Protein AF-A0A4R0R1B9-F1 (afdb_monomer_lite)

pLDDT: mean 73.8, std 21.77, range [34.59, 98.75]

Structure (mmCIF, N/CA/C/O backbone):
data_AF-A0A4R0R1B9-F1
#
_entry.id   AF-A0A4R0R1B9-F1
#
loop_
_atom_site.group_PDB
_atom_site.id
_atom_site.type_symbol
_atom_site.label_atom_id
_atom_site.label_alt_id
_atom_site.label_comp_id
_atom_site.label_asym_id
_atom_site.label_entity_id
_atom_site.label_seq_id
_atom_site.pdbx_PDB_ins_code
_atom_site.Cartn_x
_atom_site.Cartn_y
_atom_site.Cartn_z
_atom_site.occupancy
_atom_site.B_iso_or_equiv
_atom_site.auth_seq_id
_atom_site.auth_comp_id
_atom_site.auth_asym_id
_atom_site.auth_atom_id
_atom_site.pdbx_PDB_model_num
ATOM 1 N N . MET A 1 1 ? -3.765 -16.979 -8.335 1.00 53.91 1 MET A N 1
ATOM 2 C CA . MET A 1 1 ? -4.468 -16.367 -9.486 1.00 53.91 1 MET A CA 1
ATOM 3 C C . MET A 1 1 ? -3.448 -15.608 -10.324 1.00 53.91 1 MET A C 1
ATOM 5 O O . MET A 1 1 ? -2.539 -15.047 -9.719 1.00 53.91 1 MET A O 1
ATOM 9 N N . PRO A 1 2 ? -3.523 -15.618 -11.665 1.00 69.12 2 PRO A N 1
ATOM 10 C CA . PRO A 1 2 ? -2.710 -14.714 -12.477 1.00 69.12 2 PRO A CA 1
ATOM 11 C C . PRO A 1 2 ? -3.091 -13.261 -12.150 1.00 69.12 2 PRO A C 1
ATOM 13 O O . PRO A 1 2 ? -4.271 -12.969 -11.982 1.00 69.12 2 PRO A O 1
ATOM 16 N N . GLY A 1 3 ? -2.094 -12.390 -11.986 1.00 74.12 3 GLY A N 1
ATOM 17 C CA . GLY A 1 3 ? -2.315 -10.965 -11.726 1.00 74.12 3 GLY A CA 1
ATOM 18 C C . GLY A 1 3 ? -2.808 -10.214 -12.969 1.00 74.12 3 GLY A C 1
ATOM 19 O O . GLY A 1 3 ? -2.896 -10.811 -14.051 1.00 74.12 3 GLY A O 1
ATOM 20 N N . PRO A 1 4 ? -3.120 -8.914 -12.837 1.00 80.00 4 PRO A N 1
ATOM 21 C CA . PRO A 1 4 ? -3.409 -8.081 -13.996 1.00 80.00 4 PRO A CA 1
ATOM 22 C C . PRO A 1 4 ? -2.188 -8.065 -14.928 1.00 80.00 4 PRO A C 1
ATOM 24 O O . PRO A 1 4 ? -1.053 -7.980 -14.470 1.00 80.00 4 PRO A O 1
ATOM 27 N N . ARG A 1 5 ? -2.409 -8.205 -16.238 1.00 76.44 5 ARG A N 1
ATOM 28 C CA . ARG A 1 5 ? -1.360 -8.215 -17.269 1.00 76.44 5 ARG A CA 1
ATOM 29 C C . ARG A 1 5 ? -1.194 -6.822 -17.857 1.00 76.44 5 ARG A C 1
ATOM 31 O O . ARG A 1 5 ? -2.178 -6.188 -18.232 1.00 76.44 5 ARG A O 1
ATOM 38 N N . ASN A 1 6 ? 0.047 -6.414 -18.091 1.00 73.19 6 ASN A N 1
ATOM 39 C CA . ASN A 1 6 ? 0.367 -5.149 -18.745 1.00 73.19 6 ASN A CA 1
ATOM 40 C C . ASN A 1 6 ? -0.231 -5.056 -20.162 1.00 73.19 6 ASN A C 1
ATOM 42 O O . ASN A 1 6 ? 0.159 -5.785 -21.085 1.00 73.19 6 ASN A O 1
ATOM 46 N N . GLN A 1 7 ? -1.155 -4.108 -20.339 1.00 68.38 7 GLN A N 1
ATOM 47 C CA . GLN A 1 7 ? -1.859 -3.867 -21.599 1.00 68.38 7 GLN A CA 1
ATOM 48 C C . GLN A 1 7 ? -0.940 -3.351 -22.721 1.00 68.38 7 GLN A C 1
ATOM 50 O O . GLN A 1 7 ? -1.232 -3.579 -23.898 1.00 68.38 7 GLN A O 1
ATOM 55 N N . LYS A 1 8 ? 0.226 -2.762 -22.398 1.00 68.38 8 LYS A N 1
ATOM 56 C CA . LYS A 1 8 ? 1.206 -2.281 -23.395 1.00 68.38 8 LYS A CA 1
ATOM 57 C C . LYS A 1 8 ? 1.667 -3.388 -24.350 1.00 68.38 8 LYS A C 1
ATOM 59 O O . LYS A 1 8 ? 1.920 -3.131 -25.527 1.00 68.38 8 LYS A O 1
ATOM 64 N N . SER A 1 9 ? 1.733 -4.632 -23.869 1.00 61.56 9 SER A N 1
ATOM 65 C CA . SER A 1 9 ? 2.177 -5.784 -24.664 1.00 61.56 9 SER A CA 1
ATOM 66 C C . SER A 1 9 ? 1.204 -6.159 -25.794 1.00 61.56 9 SER A C 1
ATOM 68 O O . SER A 1 9 ? 1.640 -6.631 -26.847 1.00 61.56 9 SER A O 1
ATOM 70 N N . ARG A 1 10 ? -0.105 -5.898 -25.637 1.00 61.25 10 ARG A N 1
ATOM 71 C CA . ARG A 1 10 ? -1.125 -6.243 -26.645 1.00 61.25 10 ARG A CA 1
ATOM 72 C C . ARG A 1 10 ? -1.076 -5.333 -27.874 1.00 61.25 10 ARG A C 1
ATOM 74 O O . ARG A 1 10 ? -1.241 -5.832 -28.989 1.00 61.25 10 ARG A O 1
ATOM 81 N N . LYS A 1 11 ? -0.739 -4.045 -27.711 1.00 62.31 11 LYS A N 1
ATOM 82 C CA . LYS A 1 11 ? -0.671 -3.079 -28.829 1.00 62.31 11 LYS A CA 1
ATOM 83 C C . LYS A 1 11 ? 0.348 -3.469 -29.911 1.00 62.31 11 LYS A C 1
ATOM 85 O O . LYS A 1 11 ? 0.152 -3.157 -31.082 1.00 62.31 11 LYS A O 1
ATOM 90 N N . LYS A 1 12 ? 1.410 -4.210 -29.566 1.00 60.28 12 LYS A N 1
ATOM 91 C CA . LYS A 1 12 ? 2.485 -4.583 -30.511 1.00 60.28 12 LYS A CA 1
ATOM 92 C C . LYS A 1 12 ? 2.196 -5.842 -31.345 1.00 60.28 12 LYS A C 1
ATOM 94 O O . LYS A 1 12 ? 2.931 -6.114 -32.290 1.00 60.28 12 LYS A O 1
ATOM 99 N N . ALA A 1 13 ? 1.149 -6.610 -31.030 1.00 57.50 13 ALA A N 1
ATOM 100 C CA . ALA A 1 13 ? 0.952 -7.949 -31.597 1.00 57.50 13 ALA A CA 1
ATOM 101 C C . ALA A 1 13 ? -0.103 -8.053 -32.714 1.00 57.50 13 ALA A C 1
ATOM 103 O O . ALA A 1 13 ? -0.315 -9.151 -33.228 1.00 57.50 13 ALA A O 1
ATOM 104 N N . LYS A 1 14 ? -0.761 -6.963 -33.138 1.00 59.84 14 LYS A N 1
ATOM 105 C CA . LYS A 1 14 ? -1.681 -7.014 -34.290 1.00 59.84 14 LYS A CA 1
ATOM 106 C C . LYS A 1 14 ? -0.894 -6.861 -35.603 1.00 59.84 14 LYS A C 1
ATOM 108 O O . LYS A 1 14 ? -0.464 -5.751 -35.921 1.00 59.84 14 LYS A O 1
ATOM 113 N N . PRO A 1 15 ? -0.694 -7.935 -36.400 1.00 55.91 15 PRO A N 1
ATOM 114 C CA . PRO A 1 15 ? -0.040 -7.818 -37.695 1.00 55.91 15 PRO A CA 1
ATOM 115 C C . PRO A 1 15 ? -0.896 -6.939 -38.606 1.00 55.91 15 PRO A C 1
ATOM 117 O O . PRO A 1 15 ? -2.064 -7.238 -38.868 1.00 55.91 15 PRO A O 1
ATOM 120 N N . LYS A 1 16 ? -0.291 -5.852 -39.093 1.00 59.44 16 LYS A N 1
ATOM 121 C CA . LYS A 1 16 ? -0.808 -4.993 -40.162 1.00 59.44 16 LYS A CA 1
ATOM 122 C C . LYS A 1 16 ? -1.219 -5.898 -41.329 1.00 59.44 16 LYS A C 1
ATOM 124 O O . LYS A 1 16 ? -0.380 -6.424 -42.053 1.00 59.44 16 LYS A O 1
ATOM 129 N N . LYS A 1 17 ? -2.519 -6.162 -41.465 1.00 60.16 17 LYS A N 1
ATOM 130 C CA . LYS A 1 17 ? -3.059 -7.000 -42.536 1.00 60.16 17 LYS A CA 1
ATOM 131 C C . LYS A 1 17 ? -2.938 -6.202 -43.832 1.00 60.16 17 LYS A C 1
ATOM 133 O O . LYS A 1 17 ? -3.708 -5.270 -44.056 1.00 60.16 17 LYS A O 1
ATOM 138 N N . ASP A 1 18 ? -1.937 -6.541 -44.642 1.00 54.91 18 ASP A N 1
ATOM 139 C CA . ASP A 1 18 ? -1.650 -5.905 -45.926 1.00 54.91 18 ASP A CA 1
ATOM 140 C C . ASP A 1 18 ? -2.905 -5.808 -46.800 1.00 54.91 18 ASP A C 1
ATOM 142 O O . ASP A 1 18 ? -3.446 -6.796 -47.310 1.00 54.91 18 ASP A O 1
ATOM 146 N N . LYS A 1 19 ? -3.358 -4.571 -47.007 1.00 57.59 19 LYS A N 1
ATOM 147 C CA . LYS A 1 19 ? -4.396 -4.217 -47.972 1.00 57.59 19 LYS A CA 1
ATOM 148 C C . LYS A 1 19 ? -3.774 -4.257 -49.368 1.00 57.59 19 LYS A C 1
ATOM 150 O O . LYS A 1 19 ? -3.344 -3.246 -49.915 1.00 57.59 19 LYS A O 1
ATOM 155 N N . ARG A 1 20 ? -3.713 -5.460 -49.939 1.00 49.16 20 ARG A N 1
ATOM 156 C CA . ARG A 1 20 ? -3.271 -5.731 -51.313 1.00 49.16 20 ARG A CA 1
ATOM 157 C C . ARG A 1 20 ? -4.215 -5.049 -52.313 1.00 49.16 20 ARG A C 1
ATOM 159 O O . ARG A 1 20 ? -5.272 -5.580 -52.645 1.00 49.16 20 ARG A O 1
ATOM 166 N N . VAL A 1 21 ? -3.835 -3.865 -52.793 1.00 56.88 21 VAL A N 1
ATOM 167 C CA . VAL A 1 21 ? -4.496 -3.190 -53.917 1.00 56.88 21 VAL A CA 1
ATOM 168 C C . VAL A 1 21 ? -3.985 -3.789 -55.225 1.00 56.88 21 VAL A C 1
ATOM 170 O O . VAL A 1 21 ? -2.811 -3.698 -55.571 1.00 56.88 21 VAL A O 1
ATOM 173 N N . ASN A 1 22 ? -4.908 -4.412 -55.949 1.00 50.50 22 ASN A N 1
ATOM 174 C CA . ASN A 1 22 ? -4.761 -4.838 -57.333 1.00 50.50 22 ASN A CA 1
ATOM 175 C C . ASN A 1 22 ? -4.687 -3.608 -58.253 1.00 50.50 22 ASN A C 1
ATOM 177 O O . ASN A 1 22 ? -5.629 -2.814 -58.284 1.00 50.50 22 ASN A O 1
ATOM 181 N N . LYS A 1 23 ? -3.646 -3.502 -59.086 1.00 50.72 23 LYS A N 1
ATOM 182 C CA . LYS A 1 23 ? -3.758 -2.816 -60.381 1.00 50.72 23 LYS A CA 1
ATOM 183 C C . LYS A 1 23 ? -2.803 -3.418 -61.409 1.00 50.72 23 LYS A C 1
ATOM 185 O O . LYS A 1 23 ? -1.588 -3.406 -61.267 1.00 50.72 23 LYS A O 1
ATOM 190 N N . SER A 1 24 ? -3.425 -3.975 -62.437 1.00 46.22 24 SER A N 1
ATOM 191 C CA . SER A 1 24 ? -2.869 -4.435 -63.703 1.00 46.22 24 SER A CA 1
ATOM 192 C C . SER A 1 24 ? -2.193 -3.308 -64.492 1.00 46.22 24 SER A C 1
ATOM 194 O O . SER A 1 24 ? -2.771 -2.223 -64.557 1.00 46.22 24 SER A O 1
ATOM 196 N N . ALA A 1 25 ? -1.090 -3.598 -65.196 1.00 40.56 25 ALA A N 1
ATOM 197 C CA . ALA A 1 25 ? -1.059 -3.647 -66.670 1.00 40.56 25 ALA A CA 1
ATOM 198 C C . ALA A 1 25 ? 0.372 -3.767 -67.267 1.00 40.56 25 ALA A C 1
ATOM 200 O O . ALA A 1 25 ? 1.228 -2.920 -67.045 1.00 40.56 25 ALA A O 1
ATOM 201 N N . THR A 1 26 ? 0.498 -4.757 -68.165 1.00 43.00 26 THR A N 1
ATOM 202 C CA . THR A 1 26 ? 1.319 -4.861 -69.403 1.00 43.00 26 THR A CA 1
ATOM 203 C C . THR A 1 26 ? 2.837 -5.162 -69.384 1.00 43.00 26 THR A C 1
ATOM 205 O O . THR A 1 26 ? 3.547 -4.734 -68.482 1.00 43.00 26 THR A O 1
ATOM 208 N N . PRO A 1 27 ? 3.326 -5.945 -70.383 1.00 51.91 27 PRO A N 1
ATOM 209 C CA . PRO A 1 27 ? 4.592 -6.674 -70.345 1.00 51.91 27 PRO A CA 1
ATOM 210 C C . PRO A 1 27 ? 5.673 -6.067 -71.250 1.00 51.91 27 PRO A C 1
ATOM 212 O O . PRO A 1 27 ? 5.373 -5.621 -72.354 1.00 51.91 27 PRO A O 1
ATOM 215 N N . GLU A 1 28 ? 6.943 -6.219 -70.875 1.00 39.16 28 GLU A N 1
ATOM 216 C CA . GLU A 1 28 ? 8.038 -6.238 -71.846 1.00 39.16 28 GLU A CA 1
ATOM 217 C C . GLU A 1 28 ? 9.058 -7.332 -71.529 1.00 39.16 28 GLU A C 1
ATOM 219 O O . GLU A 1 28 ? 9.448 -7.580 -70.390 1.00 39.16 28 GLU A O 1
ATOM 224 N N . LYS A 1 29 ? 9.427 -8.022 -72.608 1.00 40.25 29 LYS A N 1
ATOM 225 C CA . LYS A 1 29 ? 10.486 -9.019 -72.721 1.00 40.25 29 LYS A CA 1
ATOM 226 C C . LYS A 1 29 ? 11.843 -8.350 -72.495 1.00 40.25 29 LYS A C 1
ATOM 228 O O . LYS A 1 29 ? 12.085 -7.342 -73.143 1.00 40.25 29 LYS A O 1
ATOM 233 N N . HIS A 1 30 ? 12.766 -8.991 -71.777 1.00 36.91 30 HIS A N 1
ATOM 234 C CA . HIS A 1 30 ? 14.138 -9.154 -72.278 1.00 36.91 30 HIS A CA 1
ATOM 235 C C . HIS A 1 30 ? 14.950 -10.193 -71.488 1.00 36.91 30 HIS A C 1
ATOM 237 O O . HIS A 1 30 ? 14.953 -10.217 -70.264 1.00 36.91 30 HIS A O 1
ATOM 243 N N . GLU A 1 31 ? 15.614 -11.043 -72.272 1.00 36.34 31 GLU A N 1
ATOM 244 C CA . GLU A 1 31 ? 16.910 -11.696 -72.064 1.00 36.34 31 GLU A CA 1
ATOM 245 C C . GLU A 1 31 ? 17.313 -12.280 -70.701 1.00 36.34 31 GLU A C 1
ATOM 247 O O . GLU A 1 31 ? 17.848 -11.636 -69.804 1.00 36.34 31 GLU A O 1
ATOM 252 N N . THR A 1 32 ? 17.243 -13.608 -70.694 1.00 42.91 32 THR A N 1
ATOM 253 C CA . THR A 1 32 ? 18.279 -14.557 -70.276 1.00 42.91 32 THR A CA 1
ATOM 254 C C . THR A 1 32 ? 19.703 -13.979 -70.217 1.00 42.91 32 THR A C 1
ATOM 256 O O . THR A 1 32 ? 20.344 -13.767 -71.247 1.00 42.91 32 THR A O 1
ATOM 259 N N . ARG A 1 33 ? 20.273 -13.863 -69.013 1.00 37.78 33 ARG A N 1
ATOM 260 C CA . ARG A 1 33 ? 21.730 -13.890 -68.826 1.00 37.78 33 ARG A CA 1
ATOM 261 C C . ARG A 1 33 ? 22.088 -14.569 -67.509 1.00 37.78 33 ARG A C 1
ATOM 263 O O . ARG A 1 33 ? 21.636 -14.178 -66.440 1.00 37.78 33 ARG A O 1
ATOM 270 N N . ALA A 1 34 ? 22.881 -15.624 -67.650 1.00 41.56 34 ALA A N 1
ATOM 271 C CA . ALA A 1 34 ? 23.362 -16.507 -66.604 1.00 41.56 34 ALA A CA 1
ATOM 272 C C . ALA A 1 34 ? 24.160 -15.768 -65.517 1.00 41.56 34 ALA A C 1
ATOM 274 O O . ALA A 1 34 ? 25.013 -14.934 -65.831 1.00 41.56 34 ALA A O 1
ATOM 275 N N . LEU A 1 35 ? 23.929 -16.153 -64.261 1.00 43.44 35 LEU A N 1
ATOM 276 C CA . LEU A 1 35 ? 24.852 -15.934 -63.150 1.00 43.44 35 LEU A CA 1
ATOM 277 C C . LEU A 1 35 ? 25.388 -17.286 -62.649 1.00 43.44 35 LEU A C 1
ATOM 279 O O . LEU A 1 35 ? 24.679 -18.293 -62.734 1.00 43.44 35 LEU A O 1
ATOM 283 N N . PRO A 1 36 ? 26.653 -17.319 -62.201 1.00 46.22 36 PRO A N 1
ATOM 284 C CA . PRO A 1 36 ? 27.386 -18.539 -61.912 1.00 46.22 36 PRO A CA 1
ATOM 285 C C . PRO A 1 36 ? 26.998 -19.152 -60.565 1.00 46.22 36 PRO A C 1
ATOM 287 O O . PRO A 1 36 ? 26.633 -18.467 -59.613 1.00 46.22 36 PRO A O 1
ATOM 290 N N . GLN A 1 37 ? 27.118 -20.475 -60.531 1.00 41.00 37 GLN A N 1
ATOM 291 C CA . GLN A 1 37 ? 26.947 -21.348 -59.380 1.00 41.00 37 GLN A CA 1
ATOM 292 C C . GLN A 1 37 ? 27.972 -21.012 -58.287 1.00 41.00 37 GLN A C 1
ATOM 294 O O . GLN A 1 37 ? 29.167 -20.906 -58.561 1.00 41.00 37 GLN A O 1
ATOM 299 N N . ILE A 1 38 ? 27.491 -20.880 -57.052 1.00 42.31 38 ILE A N 1
ATOM 300 C CA . ILE A 1 38 ? 28.307 -20.922 -55.836 1.00 42.31 38 ILE A CA 1
ATOM 301 C C . ILE A 1 38 ? 28.421 -22.405 -55.450 1.00 42.31 38 ILE A C 1
ATOM 303 O O . ILE A 1 38 ? 27.379 -23.059 -55.363 1.00 42.31 38 ILE A O 1
ATOM 307 N N . PRO A 1 39 ? 29.628 -22.968 -55.271 1.00 52.16 39 PRO A N 1
ATOM 308 C CA . PRO A 1 39 ? 29.774 -24.336 -54.800 1.00 52.16 39 PRO A CA 1
ATOM 309 C C . PRO A 1 39 ? 29.581 -24.443 -53.284 1.00 52.16 39 PRO A C 1
ATOM 311 O O . PRO A 1 39 ? 30.088 -23.628 -52.511 1.00 52.16 39 PRO A O 1
ATOM 314 N N . ASP A 1 40 ? 28.875 -25.505 -52.908 1.00 38.31 40 ASP A N 1
ATOM 315 C CA . ASP A 1 40 ? 28.845 -26.113 -51.584 1.00 38.31 40 ASP A CA 1
ATOM 316 C C . ASP A 1 40 ? 30.242 -26.550 -51.106 1.00 38.31 40 ASP A C 1
ATOM 318 O O . ASP A 1 40 ? 31.085 -26.953 -51.912 1.00 38.31 40 ASP A O 1
ATOM 322 N N . SER A 1 41 ? 30.367 -26.664 -49.777 1.00 37.94 41 SER A N 1
ATOM 323 C CA . SER A 1 41 ? 31.280 -27.539 -49.005 1.00 37.94 41 SER A CA 1
ATOM 324 C C . SER A 1 41 ? 32.505 -26.885 -48.353 1.00 37.94 41 SER A C 1
ATOM 326 O O . SER A 1 41 ? 33.479 -26.570 -49.026 1.00 37.94 41 SER A O 1
ATOM 328 N N . VAL A 1 42 ? 32.451 -26.790 -47.019 1.00 41.56 42 VAL A N 1
ATOM 329 C CA . VAL A 1 42 ? 33.467 -27.164 -46.000 1.00 41.56 42 VAL A CA 1
ATOM 330 C C . VAL A 1 42 ? 32.706 -27.110 -44.664 1.00 41.56 42 VAL A C 1
ATOM 332 O O . VAL A 1 42 ? 32.176 -26.066 -44.303 1.00 41.56 42 VAL A O 1
ATOM 335 N N . ASP A 1 43 ? 32.263 -28.206 -44.063 1.00 34.59 43 ASP A N 1
ATOM 336 C CA . ASP A 1 43 ? 32.963 -29.303 -43.383 1.00 34.59 43 ASP A CA 1
ATOM 337 C C . ASP A 1 43 ? 33.910 -28.905 -42.235 1.00 34.59 43 ASP A C 1
ATOM 339 O O . ASP A 1 43 ? 34.761 -28.030 -42.371 1.00 34.59 43 ASP A O 1
ATOM 343 N N . GLU A 1 44 ? 33.653 -29.585 -41.116 1.00 38.44 44 GLU A N 1
ATOM 344 C CA . GLU A 1 44 ? 34.293 -29.681 -39.802 1.00 38.44 44 GLU A CA 1
ATOM 345 C C . GLU A 1 44 ? 35.558 -28.860 -39.515 1.00 38.44 44 GLU A C 1
ATOM 347 O O . GLU A 1 44 ? 36.602 -29.084 -40.119 1.00 38.44 44 GLU A O 1
ATOM 352 N N . THR A 1 45 ? 35.560 -28.112 -38.399 1.00 35.03 45 THR A N 1
ATOM 353 C CA . THR A 1 45 ? 36.531 -28.405 -37.325 1.00 35.03 45 THR A CA 1
ATOM 354 C C . THR A 1 45 ? 36.046 -27.935 -35.951 1.00 35.03 45 THR A C 1
ATOM 356 O O . THR A 1 45 ? 35.649 -26.791 -35.748 1.00 35.03 45 THR A O 1
ATOM 359 N N . GLN A 1 46 ? 36.114 -28.877 -35.017 1.00 37.66 46 GLN A N 1
ATOM 360 C CA . GLN A 1 46 ? 36.025 -28.738 -33.571 1.00 37.66 46 GLN A CA 1
ATOM 361 C C . GLN A 1 46 ? 37.023 -27.709 -33.023 1.00 37.66 46 GLN A C 1
ATOM 363 O O . GLN A 1 46 ? 38.179 -27.695 -33.443 1.00 37.66 46 GLN A O 1
ATOM 368 N N . LEU A 1 47 ? 36.614 -26.956 -32.002 1.00 39.28 47 LEU A N 1
ATOM 369 C CA . LEU A 1 47 ? 37.483 -26.616 -30.874 1.00 39.28 47 LEU A CA 1
ATOM 370 C C . LEU A 1 47 ? 36.617 -26.247 -29.665 1.00 39.28 47 LEU A C 1
ATOM 372 O O . LEU A 1 47 ? 36.048 -25.163 -29.572 1.00 39.28 47 LEU A O 1
ATOM 376 N N . GLU A 1 48 ? 36.503 -27.222 -28.764 1.00 39.50 48 GLU A N 1
ATOM 377 C CA . GLU A 1 48 ? 36.283 -26.998 -27.340 1.00 39.50 48 GLU A CA 1
ATOM 378 C C . GLU A 1 48 ? 37.374 -26.058 -26.816 1.00 39.50 48 GLU A C 1
ATOM 380 O O . GLU A 1 48 ? 38.559 -26.364 -26.943 1.00 39.50 48 GLU A O 1
ATOM 385 N N . GLU A 1 49 ? 36.992 -24.962 -26.163 1.00 39.59 49 GLU A N 1
ATOM 386 C CA . GLU A 1 49 ? 37.883 -24.282 -25.225 1.00 39.59 49 GLU A CA 1
ATOM 387 C C . GLU A 1 49 ? 37.243 -24.327 -23.838 1.00 39.59 49 GLU A C 1
ATOM 389 O O . GLU A 1 49 ? 36.352 -23.556 -23.481 1.00 39.59 49 GLU A O 1
ATOM 394 N N . GLN A 1 50 ? 37.678 -25.337 -23.082 1.00 35.22 50 GLN A N 1
ATOM 395 C CA . GLN A 1 50 ? 37.485 -25.458 -21.647 1.00 35.22 50 GLN A CA 1
ATOM 396 C C . GLN A 1 50 ? 38.207 -24.302 -20.951 1.00 35.22 50 GLN A C 1
ATOM 398 O O . GLN A 1 50 ? 39.435 -24.252 -20.934 1.00 35.22 50 GLN A O 1
ATOM 403 N N . VAL A 1 51 ? 37.453 -23.420 -20.301 1.00 39.12 51 VAL A N 1
ATOM 404 C CA . VAL A 1 51 ? 38.000 -22.494 -19.308 1.00 39.12 51 VAL A CA 1
ATOM 405 C C . VAL A 1 51 ? 37.784 -23.119 -17.932 1.00 39.12 51 VAL A C 1
ATOM 407 O O . VAL A 1 51 ? 36.697 -23.047 -17.364 1.00 39.12 51 VAL A O 1
ATOM 410 N N . GLN A 1 52 ? 38.825 -23.769 -17.410 1.00 40.47 52 GLN A N 1
ATOM 411 C CA . GLN A 1 52 ? 38.957 -24.075 -15.984 1.00 40.47 52 GLN A CA 1
ATOM 412 C C . GLN A 1 52 ? 40.008 -23.155 -15.340 1.00 40.47 52 GLN A C 1
ATOM 414 O O . GLN A 1 52 ? 40.955 -22.738 -16.011 1.00 40.47 52 GLN A O 1
ATOM 419 N N . PRO A 1 53 ? 39.833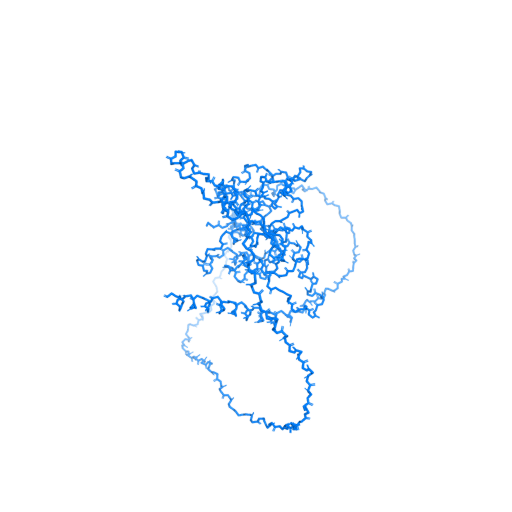 -22.812 -14.051 1.00 42.16 53 PRO A N 1
ATOM 420 C CA . PRO A 1 53 ? 40.547 -21.722 -13.401 1.00 42.16 53 PRO A CA 1
ATOM 421 C C . PRO A 1 53 ? 41.954 -22.125 -12.949 1.00 42.16 53 PRO A C 1
ATOM 423 O O . PRO A 1 53 ? 42.175 -23.196 -12.383 1.00 42.16 53 PRO A O 1
ATOM 426 N N . ALA A 1 54 ? 42.905 -21.214 -13.153 1.00 39.28 54 ALA A N 1
ATOM 427 C CA . ALA A 1 54 ? 44.249 -21.317 -12.612 1.00 39.28 54 ALA A CA 1
ATOM 428 C C . ALA A 1 54 ? 44.240 -21.031 -11.102 1.00 39.28 54 ALA A C 1
ATOM 430 O O . ALA A 1 54 ? 43.951 -19.921 -10.656 1.00 39.28 54 ALA A O 1
ATOM 431 N N . VAL A 1 55 ? 44.597 -22.054 -10.332 1.00 41.91 55 VAL A N 1
ATOM 432 C CA . VAL A 1 55 ? 45.032 -21.959 -8.939 1.00 41.91 55 VAL A CA 1
ATOM 433 C C . VAL A 1 55 ? 46.394 -21.259 -8.922 1.00 41.91 55 VAL A C 1
ATOM 435 O O . VAL A 1 55 ? 47.348 -21.758 -9.519 1.00 41.91 55 VAL A O 1
ATOM 438 N N . GLN A 1 56 ? 46.497 -20.116 -8.242 1.00 43.94 56 GLN A N 1
ATOM 439 C CA . GLN A 1 56 ? 47.778 -19.532 -7.842 1.00 43.94 56 GLN A CA 1
ATOM 440 C C . GLN A 1 56 ? 47.892 -19.554 -6.319 1.00 43.94 56 GLN A C 1
ATOM 442 O O . GLN A 1 56 ? 47.233 -18.800 -5.608 1.00 43.94 56 GLN A O 1
ATOM 447 N N . GLU A 1 57 ? 48.742 -20.464 -5.850 1.00 42.28 57 GLU A N 1
ATOM 448 C CA . GLU A 1 57 ? 49.356 -20.440 -4.530 1.00 42.28 57 GLU A CA 1
ATOM 449 C C . GLU A 1 57 ? 50.471 -19.380 -4.450 1.00 42.28 57 GLU A C 1
ATOM 451 O O . GLU A 1 57 ? 51.110 -19.030 -5.444 1.00 42.28 57 GLU A O 1
ATOM 456 N N . VAL A 1 58 ? 50.779 -19.041 -3.196 1.00 42.06 58 VAL A N 1
ATOM 457 C CA . VAL A 1 58 ? 52.004 -18.437 -2.648 1.00 42.06 58 VAL A CA 1
ATOM 458 C C . VAL A 1 58 ? 52.077 -16.907 -2.630 1.00 42.06 58 VAL A C 1
ATOM 460 O O . VAL A 1 58 ? 52.372 -16.235 -3.614 1.00 42.06 58 VAL A O 1
ATOM 463 N N . GLY A 1 59 ? 51.936 -16.376 -1.414 1.00 38.16 59 GLY A N 1
ATOM 464 C CA . GLY A 1 59 ? 52.300 -15.016 -1.044 1.00 38.16 59 GLY A CA 1
ATOM 465 C C . GLY A 1 59 ? 52.368 -14.866 0.473 1.00 38.16 59 GLY A C 1
ATOM 466 O O . GLY A 1 59 ? 51.475 -14.273 1.068 1.00 38.16 59 GLY A O 1
ATOM 467 N N . ASP A 1 60 ? 53.414 -15.435 1.083 1.00 42.81 60 ASP A N 1
ATOM 468 C CA . ASP A 1 60 ? 53.833 -15.189 2.468 1.00 42.81 60 ASP A CA 1
ATOM 469 C C . ASP A 1 60 ? 53.898 -13.681 2.758 1.00 42.81 60 ASP A C 1
ATOM 471 O O . ASP A 1 60 ? 54.785 -12.980 2.263 1.00 42.81 60 ASP A O 1
ATOM 475 N N . PHE A 1 61 ? 52.989 -13.183 3.598 1.00 42.81 61 PHE A N 1
ATOM 476 C CA . PHE A 1 61 ? 53.126 -11.868 4.215 1.00 42.81 61 PHE A CA 1
ATOM 477 C C . PHE A 1 61 ? 53.491 -12.028 5.685 1.00 42.81 61 PHE A C 1
ATOM 479 O O . PHE A 1 61 ? 52.692 -12.425 6.530 1.00 42.81 61 PHE A O 1
ATOM 486 N N . HIS A 1 62 ? 54.756 -11.708 5.948 1.00 44.34 62 HIS A N 1
ATOM 487 C CA . HIS A 1 62 ? 55.341 -11.549 7.264 1.00 44.34 62 HIS A CA 1
ATOM 488 C C . HIS A 1 62 ? 54.530 -10.581 8.127 1.00 44.34 62 HIS A C 1
ATOM 490 O O . HIS A 1 62 ? 54.353 -9.415 7.781 1.00 44.34 62 HIS A O 1
ATOM 496 N N . ASP A 1 63 ? 54.135 -11.086 9.287 1.00 47.50 63 ASP A N 1
ATOM 497 C CA . ASP A 1 63 ? 53.615 -10.356 10.432 1.00 47.50 63 ASP A CA 1
ATOM 498 C C . ASP A 1 63 ? 54.780 -9.734 11.226 1.00 47.50 63 ASP A C 1
ATOM 500 O O . ASP A 1 63 ? 55.699 -10.455 11.643 1.00 47.50 63 ASP A O 1
ATOM 504 N N . PRO A 1 64 ? 54.785 -8.410 11.464 1.00 52.78 64 PRO A N 1
ATOM 505 C CA . PRO A 1 64 ? 55.556 -7.858 12.546 1.00 52.78 64 PRO A CA 1
ATOM 506 C C . PRO A 1 64 ? 54.642 -7.116 13.526 1.00 52.78 64 PRO A C 1
ATOM 508 O O . PRO A 1 64 ? 54.136 -6.030 13.245 1.00 52.78 64 PRO A O 1
ATOM 511 N N . ARG A 1 65 ? 54.725 -7.595 14.774 1.00 38.62 65 ARG A N 1
ATOM 512 C CA . ARG A 1 65 ? 55.059 -6.783 15.959 1.00 38.62 65 ARG A CA 1
ATOM 513 C C . ARG A 1 65 ? 53.901 -6.533 16.927 1.00 38.62 65 ARG A C 1
ATOM 515 O O . ARG A 1 65 ? 53.331 -5.450 16.994 1.00 38.62 65 ARG A O 1
ATOM 522 N N . SER A 1 66 ? 53.730 -7.484 17.839 1.00 47.81 66 SER A N 1
ATOM 523 C CA . SER A 1 66 ? 53.253 -7.208 19.197 1.00 47.81 66 SER A CA 1
ATOM 524 C C . SER A 1 66 ? 54.245 -6.319 19.967 1.00 47.81 66 SER A C 1
ATOM 526 O O . SER A 1 66 ? 55.462 -6.525 19.884 1.00 47.81 66 SER A O 1
ATOM 528 N N . PRO A 1 67 ? 53.741 -5.403 20.808 1.00 61.50 67 PRO A N 1
ATOM 529 C CA . PRO A 1 67 ? 54.386 -5.057 22.069 1.00 61.50 67 PRO A CA 1
ATOM 530 C C . PRO A 1 67 ? 53.435 -5.263 23.274 1.00 61.50 67 PRO A C 1
ATOM 532 O O . PRO A 1 67 ? 52.260 -5.582 23.095 1.00 61.50 67 PRO A O 1
ATOM 535 N N . PRO A 1 68 ? 53.959 -5.191 24.512 1.00 57.88 68 PRO A N 1
ATOM 536 C CA . PRO A 1 68 ? 53.547 -6.081 25.588 1.00 57.88 68 PRO A CA 1
ATOM 537 C C . PRO A 1 68 ? 52.533 -5.487 26.571 1.00 57.88 68 PRO A C 1
ATOM 539 O O . PRO A 1 68 ? 52.443 -4.283 26.787 1.00 57.88 68 PRO A O 1
ATOM 542 N N . THR A 1 69 ? 51.853 -6.418 27.237 1.00 46.56 69 THR A N 1
ATOM 543 C CA . THR A 1 69 ? 51.394 -6.419 28.629 1.00 46.56 69 THR A CA 1
ATOM 544 C C . THR A 1 69 ? 51.924 -5.278 29.509 1.00 46.56 69 THR A C 1
ATOM 546 O O . THR A 1 69 ? 53.121 -5.232 29.796 1.00 46.56 69 THR A O 1
ATOM 549 N N . GLN A 1 70 ? 51.009 -4.450 30.029 1.00 50.31 70 GLN A N 1
ATOM 550 C CA . GLN A 1 70 ? 50.807 -4.141 31.461 1.00 50.31 70 GLN A CA 1
ATOM 551 C C . GLN A 1 70 ? 49.990 -2.850 31.631 1.00 50.31 70 GLN A C 1
ATOM 553 O O . GLN A 1 70 ? 50.455 -1.783 31.254 1.00 50.31 70 GLN A O 1
ATOM 558 N N . ALA A 1 71 ? 48.829 -2.942 32.283 1.00 40.47 71 ALA A N 1
ATOM 559 C CA . ALA A 1 71 ? 48.401 -2.010 33.332 1.00 40.47 71 ALA A CA 1
ATOM 560 C C . ALA A 1 71 ? 47.067 -2.490 33.914 1.00 40.47 71 ALA A C 1
ATOM 562 O O . ALA A 1 71 ? 46.009 -2.388 33.295 1.00 40.47 71 ALA A O 1
ATOM 563 N N . ALA A 1 72 ? 47.146 -3.028 35.127 1.00 50.84 72 ALA A N 1
ATOM 564 C CA . ALA A 1 72 ? 46.003 -3.244 35.989 1.00 50.84 72 ALA A CA 1
ATOM 565 C C . ALA A 1 72 ? 45.296 -1.903 36.240 1.00 50.84 72 ALA A C 1
ATOM 567 O O . ALA A 1 72 ? 45.912 -0.967 36.745 1.00 50.84 72 ALA A O 1
ATOM 568 N N . THR A 1 73 ? 44.005 -1.830 35.916 1.00 44.16 73 THR A N 1
ATOM 569 C CA . THR A 1 73 ? 43.118 -0.783 36.431 1.00 44.16 73 THR A CA 1
ATOM 570 C C . THR A 1 73 ? 42.066 -1.467 37.285 1.00 44.16 73 THR A C 1
ATOM 572 O O . THR A 1 73 ? 41.160 -2.138 36.803 1.00 44.16 73 THR A O 1
ATOM 575 N N . SER A 1 74 ? 42.283 -1.359 38.587 1.00 44.03 74 SER A N 1
ATOM 576 C CA . SER A 1 74 ? 41.396 -1.756 39.667 1.00 44.03 74 SER A CA 1
ATOM 577 C C . SER A 1 74 ? 40.093 -0.955 39.618 1.00 44.03 74 SER A C 1
ATOM 579 O O . SER A 1 74 ? 40.119 0.255 39.847 1.00 44.03 74 SER A O 1
ATOM 581 N N . SER A 1 75 ? 38.965 -1.627 39.369 1.00 48.09 75 SER A N 1
ATOM 582 C CA . SER A 1 75 ? 37.640 -1.063 39.647 1.00 48.09 75 SER A CA 1
ATOM 583 C C . SER A 1 75 ? 37.305 -1.190 41.141 1.00 48.09 75 SER A C 1
ATOM 585 O O . SER A 1 75 ? 37.570 -2.237 41.738 1.00 48.09 75 SER A O 1
ATOM 587 N N . PRO A 1 76 ? 36.739 -0.135 41.755 1.00 56.12 76 PRO A N 1
ATOM 588 C CA . PRO A 1 76 ? 36.400 -0.088 43.172 1.00 56.12 76 PRO A CA 1
ATOM 589 C C . PRO A 1 76 ? 35.194 -0.978 43.500 1.00 56.12 76 PRO A C 1
ATOM 591 O O . PRO A 1 76 ? 34.239 -1.080 42.732 1.00 56.12 76 PRO A O 1
ATOM 594 N N . GLY A 1 77 ? 35.288 -1.639 44.655 1.00 42.59 77 GLY A N 1
ATOM 595 C CA . GLY A 1 77 ? 34.377 -2.674 45.125 1.00 42.59 77 GLY A CA 1
ATOM 596 C C . GLY A 1 77 ? 32.928 -2.235 45.330 1.00 42.59 77 GLY A C 1
ATOM 597 O O . GLY A 1 77 ? 32.630 -1.117 45.748 1.00 42.59 77 GLY A O 1
ATOM 598 N N . LEU A 1 78 ? 32.040 -3.195 45.081 1.00 57.34 78 LEU A N 1
ATOM 599 C CA . LEU A 1 78 ? 30.659 -3.208 45.549 1.00 57.34 78 LEU A CA 1
ATOM 600 C C . LEU A 1 78 ? 30.631 -3.293 47.087 1.00 57.34 78 LEU A C 1
ATOM 602 O O . LEU A 1 78 ? 31.397 -4.076 47.658 1.00 57.34 78 LEU A O 1
ATOM 606 N N . PRO A 1 79 ? 29.762 -2.529 47.773 1.00 70.25 79 PRO A N 1
ATOM 607 C CA . PRO A 1 79 ? 29.567 -2.684 49.207 1.00 70.25 79 PRO A CA 1
ATOM 608 C C . PRO A 1 79 ? 28.857 -4.017 49.524 1.00 70.25 79 PRO A C 1
ATOM 610 O O . PRO A 1 79 ? 28.032 -4.481 48.732 1.00 70.25 79 PRO A O 1
ATOM 613 N N . PRO A 1 80 ? 29.157 -4.640 50.677 1.00 59.19 80 PRO A N 1
ATOM 614 C CA . PRO A 1 80 ? 28.488 -5.856 51.123 1.00 59.19 80 PRO A CA 1
ATOM 615 C C . PRO A 1 80 ? 27.024 -5.561 51.479 1.00 59.19 80 PRO A C 1
ATOM 617 O O . PRO A 1 80 ? 26.737 -4.611 52.204 1.00 59.19 80 PRO A O 1
ATOM 620 N N . SER A 1 81 ? 26.103 -6.389 50.977 1.00 58.47 81 SER A N 1
ATOM 621 C CA . SER A 1 81 ? 24.718 -6.419 51.459 1.00 58.47 81 SER A CA 1
ATOM 622 C C . SER A 1 81 ? 24.701 -6.895 52.909 1.00 58.47 81 SER A C 1
ATOM 624 O O . SER A 1 81 ? 25.094 -8.024 53.196 1.00 58.47 81 SER A O 1
ATOM 626 N N . GLU A 1 82 ? 24.249 -6.029 53.814 1.00 56.38 82 GLU A N 1
ATOM 627 C CA . GLU A 1 82 ? 23.864 -6.403 55.172 1.00 56.38 82 GLU A CA 1
ATOM 628 C C . GLU A 1 82 ? 22.600 -7.271 55.118 1.00 56.38 82 GLU A C 1
ATOM 630 O O . GLU A 1 82 ? 21.507 -6.802 54.795 1.00 56.38 82 GLU A O 1
ATOM 635 N N . GLU A 1 83 ? 22.750 -8.552 55.449 1.00 51.97 83 GLU A N 1
ATOM 636 C CA . GLU A 1 83 ? 21.635 -9.428 55.788 1.00 51.97 83 GLU A CA 1
ATOM 637 C C . GLU A 1 83 ? 21.036 -8.981 57.129 1.00 51.97 83 GLU A C 1
ATOM 639 O O . GLU A 1 83 ? 21.635 -9.140 58.195 1.00 51.97 83 GLU A O 1
ATOM 644 N N . LEU A 1 84 ? 19.831 -8.411 57.077 1.00 57.41 84 LEU A N 1
ATOM 645 C CA . LEU A 1 84 ? 19.040 -8.128 58.269 1.00 57.41 84 LEU A CA 1
ATOM 646 C C . LEU A 1 84 ? 18.463 -9.437 58.844 1.00 57.41 84 LEU A C 1
ATOM 648 O O . LEU A 1 84 ? 17.860 -10.221 58.106 1.00 57.41 84 LEU A O 1
ATOM 652 N N . PRO A 1 85 ? 18.580 -9.675 60.163 1.00 55.94 85 PRO A N 1
ATOM 653 C CA . PRO A 1 85 ? 18.009 -10.849 60.805 1.00 55.94 85 PRO A CA 1
ATOM 654 C C . PRO A 1 85 ? 16.477 -10.783 60.789 1.00 55.94 85 PRO A C 1
ATOM 656 O O . PRO A 1 85 ? 15.857 -9.894 61.378 1.00 55.94 85 PRO A O 1
ATOM 659 N N . SER A 1 86 ? 15.860 -11.766 60.134 1.00 53.09 86 SER A N 1
ATOM 660 C CA . SER A 1 86 ? 14.412 -11.972 60.121 1.00 53.09 86 SER A CA 1
ATOM 661 C C . SER A 1 86 ? 13.938 -12.473 61.490 1.00 53.09 86 SER A C 1
ATOM 663 O O . SER A 1 86 ? 13.931 -13.670 61.778 1.00 53.09 86 SER A O 1
ATOM 665 N N . ILE A 1 87 ? 13.561 -11.542 62.369 1.00 50.84 87 ILE A N 1
ATOM 666 C CA . ILE A 1 87 ? 12.867 -11.840 63.626 1.00 50.84 87 ILE A CA 1
ATOM 667 C C . ILE A 1 87 ? 11.363 -11.847 63.334 1.00 50.84 87 ILE A C 1
ATOM 669 O O . ILE A 1 87 ? 10.668 -10.840 63.455 1.00 50.84 87 ILE A O 1
ATOM 673 N N . SER A 1 88 ? 10.855 -13.012 62.931 1.00 50.34 88 SER A N 1
ATOM 674 C CA . SER A 1 88 ? 9.422 -13.270 62.772 1.00 50.34 88 SER A CA 1
ATOM 675 C C . SER A 1 88 ? 8.759 -13.491 64.138 1.00 50.34 88 SER A C 1
ATOM 677 O O . SER A 1 88 ? 8.444 -14.618 64.517 1.00 50.34 88 SER A O 1
ATOM 679 N N . ASN A 1 89 ? 8.486 -12.405 64.863 1.00 50.88 89 ASN A N 1
ATOM 680 C CA . ASN A 1 89 ? 7.489 -12.410 65.934 1.00 50.88 89 ASN A CA 1
ATOM 681 C C . ASN A 1 89 ? 6.101 -12.204 65.313 1.00 50.88 89 ASN A C 1
ATOM 683 O O . ASN A 1 89 ? 5.595 -11.085 65.235 1.00 50.88 89 ASN A O 1
ATOM 687 N N . ARG A 1 90 ? 5.487 -13.300 64.846 1.00 50.09 90 ARG A N 1
ATOM 688 C CA . ARG A 1 90 ? 4.072 -13.313 64.454 1.00 50.09 90 ARG A CA 1
ATOM 689 C C . ARG A 1 90 ? 3.213 -13.142 65.704 1.00 50.09 90 ARG A C 1
ATOM 691 O O . ARG A 1 90 ? 2.981 -14.092 66.444 1.00 50.09 90 ARG A O 1
ATOM 698 N N . ILE A 1 91 ? 2.742 -11.920 65.917 1.00 56.62 91 ILE A N 1
ATOM 699 C CA . ILE A 1 91 ? 1.578 -11.653 66.758 1.00 56.62 91 ILE A CA 1
ATOM 700 C C . ILE A 1 91 ? 0.370 -12.232 66.001 1.00 56.62 91 ILE A C 1
ATOM 702 O O . ILE A 1 91 ? 0.150 -11.825 64.858 1.00 56.62 91 ILE A O 1
ATOM 706 N N . PRO A 1 92 ? -0.380 -13.197 66.567 1.00 53.22 92 PRO A N 1
ATOM 707 C CA . PRO A 1 92 ? -1.568 -13.725 65.912 1.00 53.22 92 PRO A CA 1
ATOM 708 C C . PRO A 1 92 ? -2.592 -12.599 65.745 1.00 53.22 92 PRO A C 1
ATOM 710 O O . PRO A 1 92 ? -3.028 -11.984 66.720 1.00 53.22 92 PRO A O 1
ATOM 713 N N . SER A 1 93 ? -2.923 -12.302 64.489 1.00 58.41 93 SER A N 1
ATOM 714 C CA . SER A 1 93 ? -3.928 -11.309 64.133 1.00 58.41 93 SER A CA 1
ATOM 715 C C . SER A 1 93 ? -5.307 -11.823 64.559 1.00 58.41 93 SER A C 1
ATOM 717 O O . SER A 1 93 ? -5.684 -12.930 64.171 1.00 58.41 93 SER A O 1
ATOM 719 N N . PRO A 1 94 ? -6.108 -11.041 65.305 1.00 59.12 94 PRO A N 1
ATOM 720 C CA . PRO A 1 94 ? -7.468 -11.428 65.685 1.00 59.12 94 PRO A CA 1
ATOM 721 C C . PRO A 1 94 ? -8.442 -11.492 64.492 1.00 59.12 94 PRO A C 1
ATOM 723 O O . PRO A 1 94 ? -9.613 -11.806 64.681 1.00 59.12 94 PRO A O 1
ATOM 726 N N . PHE A 1 95 ? -7.973 -11.218 63.269 1.00 54.16 95 PHE A N 1
ATOM 727 C CA . PHE A 1 95 ? -8.756 -11.308 62.035 1.00 54.16 95 PHE A CA 1
ATOM 728 C C . PHE A 1 95 ? -8.607 -12.643 61.282 1.00 54.16 95 PHE A C 1
ATOM 730 O O . PHE A 1 95 ? -9.366 -12.883 60.348 1.00 54.16 95 PHE A O 1
ATOM 737 N N . ASP A 1 96 ? -7.721 -13.551 61.710 1.00 48.69 96 ASP A N 1
ATOM 738 C CA . ASP A 1 96 ? -7.517 -14.851 61.038 1.00 48.69 96 ASP A CA 1
ATOM 739 C C . ASP A 1 96 ? -8.615 -15.896 61.332 1.00 48.69 96 ASP A C 1
ATOM 741 O O . ASP A 1 96 ? -8.560 -17.019 60.839 1.00 48.69 96 ASP A O 1
ATOM 745 N N . SER A 1 97 ? -9.642 -15.557 62.120 1.00 54.03 97 SER A N 1
ATOM 746 C CA . SER A 1 97 ? -10.764 -16.464 62.437 1.00 54.03 97 SER A CA 1
ATOM 747 C C . SER A 1 97 ? -12.046 -16.205 61.635 1.00 54.03 97 SER A C 1
ATOM 749 O O . SER A 1 97 ? -13.055 -16.846 61.905 1.00 54.03 97 SER A O 1
ATOM 751 N N . ALA A 1 98 ? -12.038 -15.296 60.654 1.00 52.03 98 ALA A N 1
ATOM 752 C CA . ALA A 1 98 ? -13.236 -14.952 59.873 1.00 52.03 98 ALA A CA 1
ATOM 753 C C . ALA A 1 98 ? -13.302 -15.598 58.472 1.00 52.03 98 ALA A C 1
ATOM 755 O O . ALA A 1 98 ? -14.233 -15.319 57.723 1.00 52.03 98 ALA A O 1
ATOM 756 N N . LEU A 1 99 ? -12.340 -16.453 58.104 1.00 53.59 99 LEU A N 1
ATOM 757 C CA . LEU A 1 99 ? -12.254 -17.065 56.769 1.00 53.59 99 LEU A CA 1
ATOM 758 C C . LEU A 1 99 ? -12.387 -18.593 56.784 1.00 53.59 99 LEU A C 1
ATOM 760 O O . LEU A 1 99 ? -11.742 -19.283 55.999 1.00 53.59 99 LEU A O 1
ATOM 764 N N . THR A 1 100 ? -13.238 -19.145 57.646 1.00 56.19 100 THR A N 1
ATOM 765 C CA . THR A 1 100 ? -13.807 -20.473 57.382 1.00 56.19 100 THR A CA 1
ATOM 766 C C . THR A 1 100 ? -15.091 -20.278 56.578 1.00 56.19 100 THR A C 1
ATOM 768 O O . THR A 1 100 ? -16.108 -19.927 57.178 1.00 56.19 100 THR A O 1
ATOM 771 N N . PRO A 1 101 ? -15.072 -20.440 55.241 1.00 58.44 101 PRO A N 1
ATOM 772 C CA . PRO A 1 101 ? -16.297 -20.447 54.461 1.00 58.44 101 PRO A CA 1
ATOM 773 C C . PRO A 1 101 ? -17.123 -21.658 54.895 1.00 58.44 101 PRO A C 1
ATOM 775 O O . PRO A 1 101 ? -16.725 -22.807 54.695 1.00 58.44 101 PRO A O 1
ATOM 778 N N . GLU A 1 102 ? -18.259 -21.396 55.539 1.00 51.38 102 GLU A N 1
ATOM 779 C CA . GLU A 1 102 ? -19.288 -22.408 55.718 1.00 51.38 102 GLU A CA 1
ATOM 780 C C . GLU A 1 102 ? -19.734 -22.856 54.323 1.00 51.38 102 GLU A C 1
ATOM 782 O O . GLU A 1 102 ? -20.158 -22.059 53.487 1.00 51.38 102 GLU A O 1
ATOM 787 N N . HIS A 1 103 ? -19.527 -24.143 54.058 1.00 54.38 103 HIS A N 1
ATOM 788 C CA . HIS A 1 103 ? -19.877 -24.825 52.822 1.00 54.38 103 HIS A CA 1
ATOM 789 C C . HIS A 1 103 ? -21.404 -24.869 52.679 1.00 54.38 103 HIS A C 1
ATOM 791 O O . HIS A 1 103 ? -22.042 -25.868 53.011 1.00 54.38 103 HIS A O 1
ATOM 797 N N . ASP A 1 104 ? -21.990 -23.789 52.171 1.00 47.78 104 ASP A N 1
ATOM 798 C CA . ASP A 1 104 ? -23.371 -23.790 51.706 1.00 47.78 104 ASP A CA 1
ATOM 799 C C . ASP A 1 104 ? -23.381 -24.331 50.267 1.00 47.78 104 ASP A C 1
ATOM 801 O O . ASP A 1 104 ? -23.076 -23.646 49.290 1.00 47.78 104 ASP A O 1
ATOM 805 N N . ALA A 1 105 ? -23.617 -25.637 50.149 1.00 58.78 105 ALA A N 1
ATOM 806 C CA . ALA A 1 105 ? -23.580 -26.404 48.907 1.00 58.78 105 ALA A CA 1
ATOM 807 C C . ALA A 1 105 ? -24.858 -26.214 48.070 1.00 58.78 105 ALA A C 1
ATOM 809 O O . ALA A 1 105 ? -25.512 -27.186 47.687 1.00 58.78 105 ALA A O 1
ATOM 810 N N . THR A 1 106 ? -25.215 -24.965 47.765 1.00 58.25 106 THR A N 1
ATOM 811 C CA . THR A 1 106 ? -26.390 -24.666 46.941 1.00 58.25 106 THR A CA 1
ATOM 812 C C . THR A 1 106 ? -26.098 -23.528 45.962 1.00 58.25 106 THR A C 1
ATOM 814 O O . THR A 1 106 ? -25.690 -22.448 46.361 1.00 58.25 106 THR A O 1
ATOM 817 N N . SER A 1 107 ? -26.302 -23.824 44.673 1.00 58.78 107 SER A N 1
ATOM 818 C CA . SER A 1 107 ? -26.048 -23.017 43.463 1.00 58.78 107 SER A CA 1
ATOM 819 C C . SER A 1 107 ? -24.581 -22.728 43.123 1.00 58.78 107 SER A C 1
ATOM 821 O O . SER A 1 107 ? -24.073 -21.628 43.315 1.00 58.78 107 SER A O 1
ATOM 823 N N . ALA A 1 108 ? -23.929 -23.722 42.513 1.00 57.62 108 ALA A N 1
ATOM 824 C CA . ALA A 1 108 ? -22.743 -23.535 41.682 1.00 57.62 108 ALA A CA 1
ATOM 825 C C . ALA A 1 108 ? -23.126 -22.819 40.371 1.00 57.62 108 ALA A C 1
ATOM 827 O O . ALA A 1 108 ? -23.110 -23.417 39.298 1.00 57.62 108 ALA A O 1
ATOM 828 N N . ASP A 1 109 ? -23.521 -21.551 40.470 1.00 59.94 109 ASP A N 1
ATOM 829 C CA . ASP A 1 109 ? -23.561 -20.651 39.323 1.00 59.94 109 ASP A CA 1
ATOM 830 C C . ASP A 1 109 ? -22.125 -20.151 39.143 1.00 59.94 109 ASP A C 1
ATOM 832 O O . ASP A 1 109 ? -21.631 -19.280 39.864 1.00 59.94 109 ASP A O 1
ATOM 836 N N . SER A 1 110 ? -21.379 -20.862 38.298 1.00 65.31 110 SER A N 1
ATOM 837 C CA . SER A 1 110 ? -19.989 -20.548 37.998 1.00 65.31 110 SER A CA 1
ATOM 838 C C . SER A 1 110 ? -19.958 -19.154 37.379 1.00 65.31 110 SER A C 1
ATOM 840 O O . SER A 1 110 ? -20.418 -18.966 36.255 1.00 65.31 110 SER A O 1
ATOM 842 N N . PHE A 1 111 ? -19.444 -18.170 38.121 1.00 66.06 111 PHE A N 1
ATOM 843 C CA . PHE A 1 111 ? -19.104 -16.849 37.599 1.00 66.06 111 PHE A CA 1
ATOM 844 C C . PHE A 1 111 ? -17.953 -17.007 36.598 1.00 66.06 111 PHE A C 1
ATOM 846 O O . PHE A 1 111 ? -16.800 -16.701 36.900 1.00 66.06 111 PHE A O 1
ATOM 853 N N . ALA A 1 112 ? -18.257 -17.543 35.417 1.00 70.75 112 ALA A N 1
ATOM 854 C CA . ALA A 1 112 ? -17.368 -17.502 34.278 1.00 70.75 112 ALA A CA 1
ATOM 855 C C . ALA A 1 112 ? -17.107 -16.022 34.006 1.00 70.75 112 ALA A C 1
ATOM 857 O O . ALA A 1 112 ? -18.024 -15.264 33.674 1.00 70.75 112 ALA A O 1
ATOM 858 N N . LEU A 1 113 ? -15.866 -15.592 34.243 1.00 71.75 113 LEU A N 1
ATOM 859 C CA . LEU A 1 113 ? -15.423 -14.274 33.819 1.00 71.75 113 LEU A CA 1
ATOM 860 C C . LEU A 1 113 ? -15.778 -14.147 32.334 1.00 71.75 113 LEU A C 1
ATOM 862 O O . LEU A 1 113 ? -15.466 -15.070 31.581 1.00 71.75 113 LEU A O 1
ATOM 866 N N . PRO A 1 114 ? -16.462 -13.070 31.912 1.00 78.44 114 PRO A N 1
ATOM 867 C CA . PRO A 1 114 ? -16.866 -12.930 30.525 1.00 78.44 114 PRO A CA 1
ATOM 868 C C . PRO A 1 114 ? -15.644 -13.096 29.620 1.00 78.44 114 PRO A C 1
ATOM 870 O O . PRO A 1 114 ? -14.670 -12.362 29.793 1.00 78.44 114 PRO A O 1
ATOM 873 N N . ASP A 1 115 ? -15.709 -14.004 28.641 1.00 73.31 115 ASP A N 1
ATOM 874 C CA . ASP A 1 115 ? -14.639 -14.255 27.654 1.00 73.31 115 ASP A CA 1
ATOM 875 C C . ASP A 1 115 ? -14.152 -12.968 26.960 1.00 73.31 115 ASP A C 1
ATOM 877 O O . ASP A 1 115 ? -13.035 -12.891 26.454 1.00 73.31 115 ASP A O 1
ATOM 881 N N . ALA A 1 116 ? -14.968 -11.911 26.993 1.00 72.88 116 ALA A N 1
ATOM 882 C CA . ALA A 1 116 ? -14.612 -10.565 26.563 1.00 72.88 116 ALA A CA 1
ATOM 883 C C . ALA A 1 116 ? -13.365 -9.979 27.260 1.00 72.88 116 ALA A C 1
ATOM 885 O O . ALA A 1 116 ? -12.701 -9.142 26.659 1.00 72.88 116 ALA A O 1
ATOM 886 N N . LEU A 1 117 ? -13.029 -10.397 28.488 1.00 75.81 117 LEU A N 1
ATOM 887 C CA . LEU A 1 117 ? -11.836 -9.920 29.206 1.00 75.81 117 LEU A CA 1
ATOM 888 C C . LEU A 1 117 ? -10.527 -10.555 28.712 1.00 75.81 117 LEU A C 1
ATOM 890 O O . LEU A 1 117 ? -9.460 -10.026 29.011 1.00 75.81 117 LEU A O 1
ATOM 894 N N . PHE A 1 118 ? -10.600 -11.659 27.963 1.00 83.44 118 PHE A N 1
ATOM 895 C CA . PHE A 1 118 ? -9.429 -12.376 27.444 1.00 83.44 118 PHE A CA 1
ATOM 896 C C . PHE A 1 118 ? -9.209 -12.165 25.946 1.00 83.44 118 PHE A C 1
ATOM 898 O O . PHE A 1 118 ? -8.326 -12.794 25.363 1.00 83.44 118 PHE A O 1
ATOM 905 N N . LYS A 1 119 ? -9.988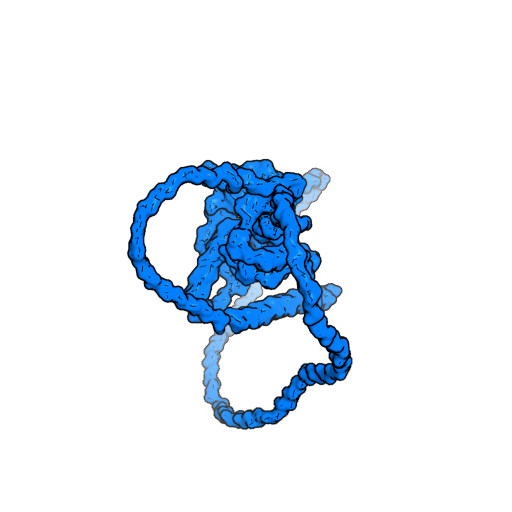 -11.282 25.311 1.00 86.62 119 LYS A N 1
ATOM 906 C CA . LYS A 1 119 ? -9.748 -10.931 23.915 1.00 86.62 119 LYS A CA 1
ATOM 907 C C . LYS A 1 119 ? -8.418 -10.179 23.806 1.00 86.62 119 LYS A C 1
ATOM 909 O O . LYS A 1 119 ? -8.244 -9.177 24.507 1.00 86.62 119 LYS A O 1
ATOM 914 N N . PRO A 1 120 ? -7.481 -10.645 22.963 1.00 88.06 120 PRO A N 1
ATOM 915 C CA . PRO A 1 120 ? -6.266 -9.892 22.705 1.00 88.06 120 PRO A CA 1
ATOM 916 C C . PRO A 1 120 ? -6.640 -8.522 22.120 1.00 88.06 120 PRO A C 1
ATOM 918 O O . PRO A 1 120 ? -7.645 -8.409 21.415 1.00 88.06 120 PRO A O 1
ATOM 921 N N . PRO A 1 121 ? -5.870 -7.465 22.416 1.00 93.56 121 PRO A N 1
ATOM 922 C CA . PRO A 1 121 ? -6.157 -6.156 21.861 1.00 93.56 121 PRO A CA 1
ATOM 923 C C . PRO A 1 121 ? -5.983 -6.184 20.335 1.00 93.56 121 PRO A C 1
ATOM 925 O O . PRO A 1 121 ? -4.982 -6.679 19.821 1.00 93.56 121 PRO A O 1
ATOM 928 N N . PHE A 1 122 ? -6.936 -5.601 19.608 1.00 95.75 122 PHE A N 1
ATOM 929 C CA . PHE A 1 122 ? -6.887 -5.498 18.143 1.00 95.75 122 PHE A CA 1
ATOM 930 C C . PHE A 1 122 ? -5.835 -4.495 17.633 1.00 95.75 122 PHE A C 1
ATOM 932 O O . PHE A 1 122 ? -5.547 -4.449 16.437 1.00 95.75 122 PHE A O 1
ATOM 939 N N . ILE A 1 123 ? -5.245 -3.699 18.531 1.00 96.75 123 ILE A N 1
ATOM 940 C CA . ILE A 1 123 ? -4.104 -2.817 18.272 1.00 96.75 123 ILE A CA 1
ATOM 941 C C . ILE A 1 123 ? -3.013 -3.100 19.308 1.00 96.75 123 ILE A C 1
ATOM 943 O O . ILE A 1 123 ? -3.287 -3.137 20.507 1.00 96.75 123 ILE A O 1
ATOM 947 N N . GLU A 1 124 ? -1.769 -3.212 18.856 1.00 96.56 124 GLU A N 1
ATOM 948 C CA . GLU A 1 124 ? -0.593 -3.415 19.705 1.00 96.56 124 GLU A CA 1
ATOM 949 C C . GLU A 1 124 ? 0.530 -2.449 19.304 1.00 96.56 124 GLU A C 1
ATOM 951 O O . GLU A 1 124 ? 0.724 -2.187 18.120 1.00 96.56 124 GLU A O 1
ATOM 956 N N . ASP A 1 125 ? 1.299 -1.926 20.260 1.00 95.25 125 ASP A N 1
ATOM 957 C CA . ASP A 1 125 ? 2.527 -1.175 19.969 1.00 95.25 125 ASP A CA 1
ATOM 958 C C . ASP A 1 125 ? 3.742 -1.885 20.588 1.00 95.25 125 ASP A C 1
ATOM 960 O O . ASP A 1 125 ? 3.974 -1.762 21.793 1.00 95.25 125 ASP A O 1
ATOM 964 N N . PRO A 1 126 ? 4.543 -2.617 19.791 1.00 92.12 126 PRO A N 1
ATOM 965 C CA . PRO A 1 126 ? 5.766 -3.262 20.262 1.00 92.12 126 PRO A CA 1
ATOM 966 C C . PRO A 1 126 ? 6.932 -2.277 20.494 1.00 92.12 126 PRO A C 1
ATOM 968 O O . PRO A 1 126 ? 8.066 -2.707 20.688 1.00 92.12 126 PRO A O 1
ATOM 971 N N . GLY A 1 127 ? 6.709 -0.960 20.405 1.00 90.94 127 GLY A N 1
ATOM 972 C CA . GLY A 1 127 ? 7.738 0.080 20.524 1.00 90.94 127 GLY A CA 1
ATOM 973 C C . GLY A 1 127 ? 8.385 0.478 19.193 1.00 90.94 127 GLY A C 1
ATOM 974 O O . GLY A 1 127 ? 9.139 1.445 19.135 1.00 90.94 127 GLY A O 1
ATOM 975 N N . THR A 1 128 ? 8.060 -0.223 18.101 1.00 89.19 128 THR A N 1
ATOM 976 C CA . THR A 1 128 ? 8.441 0.145 16.721 1.00 89.19 128 THR A CA 1
ATOM 977 C C . THR A 1 128 ? 7.249 0.699 15.935 1.00 89.19 128 THR A C 1
ATOM 979 O O . THR A 1 128 ? 7.185 0.593 14.706 1.00 89.19 128 THR A O 1
ATOM 982 N N . GLY A 1 129 ? 6.258 1.241 16.641 1.00 92.94 129 GLY A N 1
ATOM 983 C CA . GLY A 1 129 ? 5.044 1.827 16.090 1.00 92.94 129 GLY A CA 1
ATOM 984 C C . GLY A 1 129 ? 3.834 0.902 16.178 1.00 92.94 129 GLY A C 1
ATOM 985 O O . GLY A 1 129 ? 3.947 -0.319 16.260 1.00 92.94 129 GLY A O 1
ATOM 986 N N . ILE A 1 130 ? 2.658 1.503 16.071 1.00 96.69 130 ILE A N 1
ATOM 987 C CA . ILE A 1 130 ? 1.365 0.849 16.260 1.00 96.69 130 ILE A CA 1
ATOM 988 C C . ILE A 1 130 ? 1.104 -0.185 15.152 1.00 96.69 130 ILE A C 1
ATOM 990 O O . ILE A 1 130 ? 1.358 0.086 13.977 1.00 96.69 130 ILE A O 1
ATOM 994 N N . ARG A 1 131 ? 0.608 -1.367 15.521 1.00 97.06 131 ARG A N 1
ATOM 995 C CA . ARG A 1 131 ? 0.250 -2.495 14.652 1.00 97.06 131 ARG A CA 1
ATOM 996 C C . ARG A 1 131 ? -1.223 -2.845 14.801 1.00 97.06 131 ARG A C 1
ATOM 998 O O . ARG A 1 131 ? -1.736 -2.868 15.918 1.00 97.06 131 ARG A O 1
ATOM 1005 N N . VAL A 1 132 ? -1.879 -3.144 13.687 1.00 98.12 132 VAL A N 1
ATOM 1006 C CA . VAL A 1 132 ? -3.263 -3.627 13.664 1.00 98.12 132 VAL A CA 1
A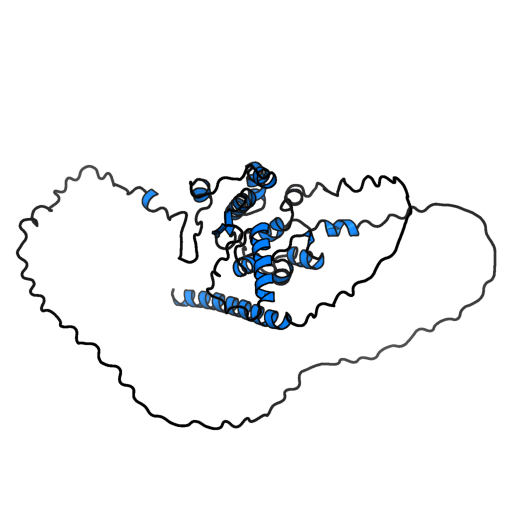TOM 1007 C C . VAL A 1 132 ? -3.258 -5.154 13.636 1.00 98.12 132 VAL A C 1
ATOM 1009 O O . VAL A 1 132 ? -2.703 -5.742 12.722 1.00 98.12 132 VAL A O 1
ATOM 1012 N N . ARG A 1 133 ? -3.842 -5.794 14.652 1.00 96.88 133 ARG A N 1
ATOM 1013 C CA . ARG A 1 133 ? -3.892 -7.262 14.787 1.00 96.88 133 ARG A CA 1
ATOM 1014 C C . ARG A 1 133 ? -5.192 -7.864 14.269 1.00 96.88 133 ARG A C 1
ATOM 1016 O O . ARG A 1 133 ? -5.172 -8.967 13.740 1.00 96.88 133 ARG A O 1
ATOM 1023 N N . ASP A 1 134 ? -6.298 -7.142 14.430 1.00 97.12 134 ASP A N 1
ATOM 1024 C CA . ASP A 1 134 ? -7.604 -7.522 13.894 1.00 97.12 134 ASP A CA 1
ATOM 1025 C C . ASP A 1 134 ? -8.139 -6.366 13.045 1.00 97.12 134 ASP A C 1
ATOM 1027 O O . ASP A 1 134 ? -8.515 -5.305 13.554 1.00 97.12 134 ASP A O 1
ATOM 1031 N N . MET A 1 135 ? -8.133 -6.573 11.729 1.00 97.88 135 MET A N 1
ATOM 1032 C CA . MET A 1 135 ? -8.576 -5.573 10.763 1.00 97.88 135 MET A CA 1
ATOM 1033 C C . MET A 1 135 ? -10.071 -5.270 10.863 1.00 97.88 135 MET A C 1
ATOM 1035 O O . MET A 1 135 ? -10.467 -4.116 10.698 1.00 97.88 135 MET A O 1
ATOM 1039 N N . HIS A 1 136 ? -10.906 -6.264 11.163 1.00 97.69 136 HIS A N 1
ATOM 1040 C CA . HIS A 1 136 ? -12.348 -6.058 11.268 1.00 97.69 136 HIS A CA 1
ATOM 1041 C C . HIS A 1 136 ? -12.688 -5.221 12.501 1.00 97.69 136 HIS A C 1
ATOM 1043 O O . HIS A 1 136 ? -13.421 -4.234 12.398 1.00 97.69 136 HIS A O 1
ATOM 1049 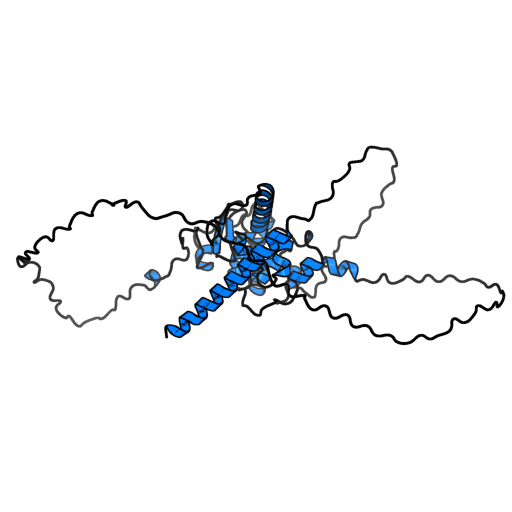N N . GLU A 1 137 ? -12.125 -5.577 13.658 1.00 96.94 137 GLU A N 1
ATOM 1050 C CA . GLU A 1 137 ? -12.346 -4.824 14.893 1.00 96.94 137 GLU A CA 1
ATOM 1051 C C . GLU A 1 137 ? -11.745 -3.415 14.795 1.00 96.94 137 GLU A C 1
ATOM 1053 O O . GLU A 1 137 ? -12.382 -2.441 15.206 1.00 96.94 137 GLU A O 1
ATOM 1058 N N . PHE A 1 138 ? -10.576 -3.270 14.159 1.00 98.06 138 PHE A N 1
ATOM 1059 C CA . PHE A 1 138 ? -9.975 -1.965 13.890 1.00 98.06 138 PHE A CA 1
ATOM 1060 C C . PHE A 1 138 ? -10.882 -1.063 13.048 1.00 98.06 138 PHE A C 1
ATOM 1062 O O . PHE A 1 138 ? -11.125 0.078 13.450 1.00 98.06 138 PHE A O 1
ATOM 1069 N N . LEU A 1 139 ? -11.409 -1.558 11.924 1.00 97.88 139 LEU A N 1
ATOM 1070 C CA . LEU A 1 139 ? -12.277 -0.788 11.024 1.00 97.88 139 LEU A CA 1
ATOM 1071 C C . LEU A 1 139 ? -13.622 -0.418 11.659 1.00 97.88 139 LEU A C 1
ATOM 1073 O O . LEU A 1 139 ? -14.158 0.649 11.366 1.00 97.88 139 LEU A O 1
ATOM 1077 N N . ALA A 1 140 ? -14.148 -1.261 12.552 1.00 97.25 140 ALA A N 1
ATOM 1078 C CA . ALA A 1 140 ? -15.346 -0.959 13.335 1.00 97.25 140 ALA A CA 1
ATOM 1079 C C . ALA A 1 140 ? -15.080 0.028 14.490 1.00 97.25 140 ALA A C 1
ATOM 1081 O O . ALA A 1 140 ? -16.012 0.605 15.059 1.00 97.25 140 ALA A O 1
ATOM 1082 N N . SER A 1 141 ? -13.815 0.213 14.870 1.00 97.12 141 SER A N 1
ATOM 1083 C CA . SER A 1 141 ? -13.422 1.081 15.974 1.00 97.12 141 SER A CA 1
ATOM 1084 C C . SER A 1 141 ? -13.331 2.554 15.565 1.00 97.12 141 SER A C 1
ATOM 1086 O O . SER A 1 141 ? -13.183 2.921 14.404 1.00 97.12 141 SER A O 1
ATOM 1088 N N . ARG A 1 142 ? -13.290 3.431 16.572 1.00 96.94 142 ARG A N 1
ATOM 1089 C CA . ARG A 1 142 ? -13.002 4.865 16.394 1.00 96.94 142 ARG A CA 1
ATOM 1090 C C . ARG A 1 142 ? -11.546 5.183 16.021 1.00 96.94 142 ARG A C 1
ATOM 1092 O O . ARG A 1 142 ? -11.222 6.354 15.846 1.00 96.94 142 ARG A O 1
ATOM 1099 N N . PHE A 1 143 ? -10.653 4.190 16.033 1.00 96.88 143 PHE A N 1
ATOM 1100 C CA . PHE A 1 143 ? -9.241 4.392 15.700 1.00 96.88 143 PHE A CA 1
ATOM 1101 C C . PHE A 1 143 ? -9.010 4.412 14.188 1.00 96.88 143 PHE A C 1
ATOM 1103 O O . PHE A 1 143 ? -8.045 5.028 13.734 1.00 96.88 143 PHE A O 1
ATOM 1110 N N . ALA A 1 144 ? -9.899 3.784 13.416 1.00 98.12 144 ALA A N 1
ATOM 1111 C CA . ALA A 1 144 ? -9.881 3.870 11.968 1.00 98.12 144 ALA A CA 1
ATOM 1112 C C . ALA A 1 144 ? -10.273 5.281 11.518 1.00 98.12 144 ALA A C 1
ATOM 1114 O O . ALA A 1 144 ? -11.318 5.813 11.902 1.00 98.12 144 ALA A O 1
ATOM 1115 N N . ALA A 1 145 ? -9.438 5.890 10.676 1.00 97.75 145 ALA A N 1
ATOM 1116 C CA . ALA A 1 145 ? -9.806 7.138 10.026 1.00 97.75 145 ALA A CA 1
ATOM 1117 C C . ALA A 1 145 ? -11.007 6.894 9.087 1.00 97.75 145 ALA A C 1
ATOM 1119 O O . ALA A 1 145 ? -11.041 5.863 8.396 1.00 97.75 145 ALA A O 1
ATOM 1120 N N . PRO A 1 146 ? -11.991 7.811 9.034 1.00 97.88 146 PRO A N 1
ATOM 1121 C CA . PRO A 1 146 ? -13.086 7.690 8.081 1.00 97.88 146 PRO A CA 1
ATOM 1122 C C . PRO A 1 146 ? -12.552 7.799 6.641 1.00 97.88 146 PRO A C 1
ATOM 1124 O O . PRO A 1 146 ? -11.514 8.437 6.433 1.00 97.88 146 PRO A O 1
ATOM 1127 N N . PRO A 1 147 ? -13.231 7.188 5.652 1.00 98.06 147 PRO A N 1
ATOM 1128 C CA . PRO A 1 147 ? -12.941 7.436 4.244 1.00 98.06 147 PRO A CA 1
ATOM 1129 C C . PRO A 1 147 ? -13.021 8.930 3.912 1.00 98.06 147 PRO A C 1
ATOM 1131 O O . PRO A 1 147 ? -13.830 9.649 4.502 1.00 98.06 147 PRO A O 1
ATOM 1134 N N . SER A 1 148 ? -12.199 9.391 2.970 1.00 97.94 148 SER A N 1
ATOM 1135 C CA . SER A 1 148 ? -12.327 10.751 2.437 1.00 97.94 148 SER A CA 1
ATOM 1136 C C . SER A 1 148 ? -13.362 10.749 1.321 1.00 97.94 148 SER A C 1
ATOM 1138 O O . SER A 1 148 ? -13.293 9.921 0.418 1.00 97.94 148 SER A O 1
ATOM 1140 N N . LEU A 1 149 ? -14.329 11.660 1.415 1.00 97.56 149 LEU A N 1
ATOM 1141 C CA . LEU A 1 149 ? -15.385 11.834 0.411 1.00 97.56 149 LEU A CA 1
ATOM 1142 C C . LEU A 1 149 ? -15.133 13.059 -0.475 1.00 97.56 149 LEU A C 1
ATOM 1144 O O . LEU A 1 149 ? -15.876 13.310 -1.417 1.00 97.56 149 LEU A O 1
ATOM 1148 N N . GLU A 1 150 ? -14.122 13.855 -0.128 1.00 97.69 150 GLU A N 1
ATOM 1149 C CA . GLU A 1 150 ? -13.718 15.055 -0.853 1.00 97.69 150 GLU A CA 1
ATOM 1150 C C . GLU A 1 150 ? -12.866 14.732 -2.083 1.00 97.69 150 GLU A C 1
ATOM 1152 O O . GLU A 1 150 ? -12.857 15.505 -3.037 1.00 97.69 150 GLU A O 1
ATOM 1157 N N . ASP A 1 151 ? -12.151 13.608 -2.046 1.00 97.31 151 ASP A N 1
ATOM 1158 C CA . ASP A 1 151 ? -11.364 13.086 -3.157 1.00 97.31 151 ASP A CA 1
ATOM 1159 C C . ASP A 1 151 ? -12.164 12.015 -3.902 1.00 97.31 151 ASP A C 1
ATOM 1161 O O . ASP A 1 151 ? -12.645 11.056 -3.296 1.00 97.31 151 ASP A O 1
ATOM 1165 N N . GLU A 1 152 ? -12.324 12.204 -5.212 1.00 96.62 152 GLU A N 1
ATOM 1166 C CA . GLU A 1 152 ? -13.170 11.360 -6.064 1.00 96.62 152 GLU A CA 1
ATOM 1167 C C . GLU A 1 152 ? -12.700 9.903 -6.048 1.00 96.62 152 GLU A C 1
ATOM 1169 O O . GLU A 1 152 ? -13.500 8.997 -5.814 1.00 96.62 152 GLU A O 1
ATOM 1174 N N . LEU A 1 153 ? -11.388 9.684 -6.159 1.00 93.75 153 LEU A N 1
ATOM 1175 C CA . LEU A 1 153 ? -10.802 8.349 -6.141 1.00 93.75 153 LEU A CA 1
ATOM 1176 C C . LEU A 1 153 ? -10.998 7.671 -4.775 1.00 93.75 153 LEU A C 1
ATOM 1178 O O . LEU A 1 153 ? -11.413 6.515 -4.704 1.00 93.75 153 LEU A O 1
ATOM 1182 N N . CYS A 1 154 ? -10.759 8.386 -3.670 1.00 97.56 154 CYS A N 1
ATOM 1183 C CA . CYS A 1 154 ? -11.018 7.859 -2.329 1.00 97.56 154 CYS A CA 1
ATOM 1184 C C . CYS A 1 154 ? -12.493 7.480 -2.130 1.00 97.56 154 CYS A C 1
ATOM 1186 O O . CYS A 1 154 ? -12.778 6.441 -1.527 1.00 97.56 154 CYS A O 1
ATOM 1188 N N . ALA A 1 155 ? -13.420 8.302 -2.630 1.00 97.62 155 ALA A N 1
ATOM 1189 C CA . ALA A 1 155 ? -14.855 8.070 -2.520 1.00 97.62 155 ALA A CA 1
ATOM 1190 C C . ALA A 1 155 ? -15.306 6.839 -3.323 1.00 97.62 155 ALA A C 1
ATOM 1192 O O . ALA A 1 155 ? -16.132 6.064 -2.838 1.00 97.62 155 ALA A O 1
ATOM 1193 N N . GLU A 1 156 ? -14.740 6.620 -4.511 1.00 96.00 156 GLU A N 1
ATOM 1194 C CA . GLU A 1 156 ? -14.960 5.403 -5.298 1.00 96.00 156 GLU A CA 1
ATOM 1195 C C . GLU A 1 156 ? -14.471 4.161 -4.553 1.00 96.00 156 GLU A C 1
ATOM 1197 O O . GLU A 1 156 ? -15.227 3.205 -4.371 1.00 96.00 156 GLU A O 1
ATOM 1202 N N . PHE A 1 157 ? -13.244 4.198 -4.028 1.00 96.94 157 PHE A N 1
ATOM 1203 C CA . PHE A 1 157 ? -12.703 3.089 -3.244 1.00 96.94 157 PHE A CA 1
ATOM 1204 C C . PHE A 1 157 ? -13.461 2.838 -1.941 1.00 96.94 157 PHE A C 1
ATOM 1206 O O . PHE A 1 157 ? -13.412 1.724 -1.435 1.00 96.94 157 PHE A O 1
ATOM 1213 N N . ALA A 1 158 ? -14.157 3.832 -1.386 1.00 97.50 158 ALA A N 1
ATOM 1214 C CA . ALA A 1 158 ? -14.931 3.685 -0.155 1.00 97.50 158 ALA A CA 1
ATOM 1215 C C . ALA A 1 158 ? -16.218 2.855 -0.323 1.00 97.50 158 ALA A C 1
ATOM 1217 O O . ALA A 1 158 ? -16.861 2.538 0.679 1.00 97.50 158 ALA A O 1
ATOM 1218 N N . GLN A 1 159 ? -16.601 2.506 -1.554 1.00 97.88 159 GLN A N 1
ATOM 1219 C CA . GLN A 1 159 ? -17.785 1.695 -1.838 1.00 97.88 159 GLN A CA 1
ATOM 1220 C C . GLN A 1 159 ? -17.603 0.243 -1.363 1.00 97.88 159 GLN A C 1
ATOM 1222 O O . GLN A 1 159 ? -16.522 -0.341 -1.473 1.00 97.88 159 GLN A O 1
ATOM 1227 N N . GLU A 1 160 ? -18.678 -0.357 -0.850 1.00 97.44 160 GLU A N 1
ATOM 1228 C CA . GLU A 1 160 ? -18.675 -1.739 -0.345 1.00 97.44 160 GLU A CA 1
ATOM 1229 C C . GLU A 1 160 ? -18.522 -2.747 -1.493 1.00 97.44 160 GLU A C 1
ATOM 1231 O O . GLU A 1 160 ? -17.902 -3.797 -1.346 1.00 97.44 160 GLU A O 1
ATOM 1236 N N . GLU A 1 161 ? -19.032 -2.406 -2.673 1.00 97.19 161 GLU A N 1
ATOM 1237 C CA . GLU A 1 161 ? -18.902 -3.194 -3.893 1.00 97.19 161 GLU A CA 1
ATOM 1238 C C . GLU A 1 161 ? -17.429 -3.351 -4.291 1.00 97.19 161 GLU A C 1
ATOM 1240 O O . GLU A 1 161 ? -17.006 -4.435 -4.693 1.00 97.19 161 GLU A O 1
ATOM 1245 N N . VAL A 1 162 ? -16.623 -2.295 -4.118 1.00 96.56 162 VAL A N 1
ATOM 1246 C CA . VAL A 1 162 ? -15.176 -2.349 -4.357 1.00 96.56 162 VAL A CA 1
ATOM 1247 C C . VAL A 1 162 ? -14.496 -3.268 -3.350 1.00 96.56 162 VAL A C 1
ATOM 1249 O O . VAL A 1 162 ? -13.660 -4.078 -3.746 1.00 96.56 162 VAL A O 1
ATOM 1252 N N . LEU A 1 163 ? -14.886 -3.228 -2.073 1.00 97.94 163 LEU A N 1
ATOM 1253 C CA . LEU A 1 163 ? -14.373 -4.170 -1.076 1.00 97.94 163 LEU A CA 1
ATOM 1254 C C . LEU A 1 163 ? -14.718 -5.624 -1.434 1.00 97.94 163 LEU A C 1
ATOM 1256 O O . LEU A 1 163 ? -13.839 -6.483 -1.413 1.00 97.94 163 LEU A O 1
ATOM 1260 N N . GLN A 1 164 ? -15.960 -5.904 -1.832 1.00 97.62 164 GLN A N 1
ATOM 1261 C CA . GLN A 1 164 ? -16.378 -7.245 -2.262 1.00 97.62 164 GLN A CA 1
ATOM 1262 C C . GLN A 1 164 ? -15.579 -7.733 -3.476 1.00 97.62 164 GLN A C 1
ATOM 1264 O O . GLN A 1 164 ? -15.153 -8.890 -3.517 1.00 97.62 164 GLN A O 1
ATOM 1269 N N . MET A 1 165 ? -15.333 -6.847 -4.445 1.00 96.38 165 MET A N 1
ATOM 1270 C CA . MET A 1 165 ? -14.464 -7.128 -5.587 1.00 96.38 165 MET A CA 1
ATOM 1271 C C . MET A 1 165 ? -13.038 -7.464 -5.137 1.00 96.38 165 MET A C 1
ATOM 1273 O O . MET A 1 165 ? -12.483 -8.464 -5.591 1.00 96.38 165 MET A O 1
ATOM 1277 N N . LEU A 1 166 ? -12.464 -6.698 -4.205 1.00 97.75 166 LEU A N 1
ATOM 1278 C CA . LEU A 1 166 ? -11.133 -6.964 -3.654 1.00 97.75 166 LEU A CA 1
ATOM 1279 C C . LEU A 1 166 ? -11.063 -8.315 -2.928 1.00 97.75 166 LEU A C 1
ATOM 1281 O O . LEU A 1 166 ? -10.139 -9.084 -3.190 1.00 97.75 166 LEU A O 1
ATOM 1285 N N . CYS A 1 167 ? -12.047 -8.655 -2.091 1.00 97.44 167 CYS A N 1
ATOM 1286 C CA . CYS A 1 167 ? -12.095 -9.949 -1.394 1.00 97.44 167 CYS A CA 1
ATOM 1287 C C . CYS A 1 167 ? -12.245 -11.148 -2.346 1.00 97.44 167 CYS A C 1
ATOM 1289 O O . CYS A 1 167 ? -11.938 -12.278 -1.979 1.00 97.44 167 CYS A O 1
ATOM 1291 N N . SER A 1 168 ? -12.700 -10.936 -3.586 1.00 96.38 168 SER A N 1
ATOM 1292 C CA . SER A 1 168 ? -12.757 -12.014 -4.584 1.00 96.38 168 SER A CA 1
ATOM 1293 C C . SER A 1 168 ? -11.388 -12.370 -5.186 1.00 96.38 168 SER A C 1
ATOM 1295 O O . SER A 1 168 ? -11.227 -13.457 -5.744 1.00 96.38 168 SER A O 1
ATOM 1297 N N . VAL A 1 169 ? -10.399 -11.472 -5.074 1.00 96.12 169 VAL A N 1
ATOM 1298 C CA . VAL A 1 169 ? -9.069 -11.616 -5.698 1.00 96.12 169 VAL A CA 1
ATOM 1299 C C . VAL A 1 169 ? -7.915 -11.656 -4.696 1.00 96.12 169 VAL A C 1
ATOM 1301 O O . VAL A 1 169 ? -6.864 -12.225 -5.003 1.00 96.12 169 VAL A O 1
ATOM 1304 N N . LEU A 1 170 ? -8.097 -11.081 -3.507 1.00 97.12 170 LEU A N 1
ATOM 1305 C CA . LEU A 1 170 ? -7.119 -11.021 -2.425 1.00 97.12 170 LEU A CA 1
ATOM 1306 C C . LEU A 1 170 ? -7.650 -11.740 -1.179 1.00 97.12 170 LEU A C 1
ATOM 1308 O O . LEU A 1 170 ? -8.861 -11.787 -0.977 1.00 97.12 170 LEU A O 1
ATOM 1312 N N . PRO A 1 171 ? -6.763 -12.249 -0.306 1.00 97.38 171 PRO A N 1
ATOM 1313 C CA . PRO A 1 171 ? -7.163 -12.690 1.026 1.00 97.38 171 PRO A CA 1
ATOM 1314 C C . PRO A 1 171 ? -7.856 -11.565 1.803 1.00 97.38 171 PRO A C 1
ATOM 1316 O O . PRO A 1 171 ? -7.428 -10.412 1.711 1.00 97.38 171 PRO A O 1
ATOM 1319 N N . ASP A 1 172 ? -8.873 -11.915 2.596 1.00 97.75 172 ASP A N 1
ATOM 1320 C CA . ASP A 1 172 ? -9.758 -10.970 3.297 1.00 97.75 172 ASP A CA 1
ATOM 1321 C C . ASP A 1 172 ? -8.999 -9.848 4.021 1.00 97.75 172 ASP A C 1
ATOM 1323 O O . ASP A 1 172 ? -9.299 -8.667 3.856 1.00 97.75 172 ASP A O 1
ATOM 1327 N N . GLU A 1 173 ? -7.962 -10.196 4.783 1.00 97.75 173 GLU A N 1
ATOM 1328 C CA . GLU A 1 173 ? -7.175 -9.219 5.535 1.00 97.75 173 GLU A CA 1
ATOM 1329 C C . GLU A 1 173 ? -6.451 -8.215 4.623 1.00 97.75 173 GLU A C 1
ATOM 1331 O O . GLU A 1 173 ? -6.480 -7.005 4.864 1.00 97.75 173 GLU A O 1
ATOM 1336 N N . ILE A 1 174 ? -5.842 -8.699 3.539 1.00 98.44 174 ILE A N 1
ATOM 1337 C CA . ILE A 1 174 ? -5.129 -7.857 2.576 1.00 98.44 174 ILE A CA 1
ATOM 1338 C C . ILE A 1 174 ? -6.108 -6.989 1.782 1.00 98.44 174 ILE A C 1
ATOM 1340 O O . ILE A 1 174 ? -5.813 -5.820 1.524 1.00 98.44 174 ILE A O 1
ATOM 1344 N N . ALA A 1 175 ? -7.285 -7.521 1.445 1.00 98.50 175 ALA A N 1
ATOM 1345 C CA . ALA A 1 175 ? -8.356 -6.763 0.810 1.00 98.50 175 ALA A CA 1
ATOM 1346 C C . ALA A 1 175 ? -8.821 -5.598 1.700 1.00 98.50 175 ALA A C 1
ATOM 1348 O O . ALA A 1 175 ? -8.897 -4.465 1.225 1.00 98.50 175 ALA A O 1
ATOM 1349 N N . LEU A 1 176 ? -9.041 -5.837 2.998 1.00 98.69 176 LEU A N 1
ATOM 1350 C CA . LEU A 1 176 ? -9.426 -4.798 3.962 1.00 98.69 176 LEU A CA 1
ATOM 1351 C C . LEU A 1 176 ? -8.341 -3.733 4.144 1.00 98.69 176 LEU A C 1
ATOM 1353 O O . LEU A 1 176 ? -8.657 -2.544 4.220 1.00 98.69 176 LEU A O 1
ATOM 1357 N N . ILE A 1 177 ? -7.067 -4.136 4.195 1.00 98.69 177 ILE A N 1
ATOM 1358 C CA . ILE A 1 177 ? -5.938 -3.198 4.275 1.00 98.69 177 ILE A CA 1
ATOM 1359 C C . ILE A 1 177 ? -5.866 -2.336 3.014 1.00 98.69 177 ILE A C 1
ATOM 1361 O O . ILE A 1 177 ? -5.736 -1.115 3.114 1.00 98.69 177 ILE A O 1
ATOM 1365 N N . LEU A 1 178 ? -5.973 -2.940 1.828 1.00 98.62 178 LEU A N 1
ATOM 1366 C CA . LEU A 1 178 ? -5.928 -2.210 0.563 1.00 98.62 178 LEU A CA 1
ATOM 1367 C C . LEU A 1 178 ? -7.117 -1.254 0.426 1.00 98.62 178 LEU A C 1
ATOM 1369 O O . LEU A 1 178 ? -6.922 -0.086 0.086 1.00 98.62 178 LEU A O 1
ATOM 1373 N N . TRP A 1 179 ? -8.320 -1.718 0.768 1.00 98.62 179 TRP A N 1
ATOM 1374 C CA . TRP A 1 179 ? -9.529 -0.901 0.809 1.00 98.62 179 TRP A CA 1
ATOM 1375 C C . TRP A 1 179 ? -9.368 0.287 1.759 1.00 98.62 179 TRP A C 1
ATOM 1377 O O . TRP A 1 179 ? -9.607 1.427 1.359 1.00 98.62 179 TRP A O 1
ATOM 1387 N N . TYR A 1 180 ? -8.875 0.058 2.984 1.00 98.75 180 TYR A N 1
ATOM 1388 C CA . TYR A 1 180 ? -8.561 1.130 3.932 1.00 98.75 180 TYR A CA 1
ATOM 1389 C C . TYR A 1 180 ? -7.547 2.117 3.344 1.00 98.75 180 TYR A C 1
ATOM 1391 O O . TYR A 1 180 ? -7.775 3.323 3.356 1.00 98.75 180 TYR A O 1
ATOM 1399 N N . ASN A 1 181 ? -6.452 1.627 2.771 1.00 98.62 181 ASN A N 1
ATOM 1400 C CA . ASN A 1 181 ? -5.395 2.480 2.238 1.00 98.62 181 ASN A CA 1
ATOM 1401 C C . ASN A 1 181 ? -5.865 3.351 1.067 1.00 98.62 181 ASN A C 1
ATOM 1403 O O . ASN A 1 181 ? -5.450 4.504 0.983 1.00 98.62 181 ASN A O 1
ATOM 1407 N N . LYS A 1 182 ? -6.710 2.828 0.172 1.00 98.12 182 LYS A N 1
ATOM 1408 C CA . LYS A 1 182 ? -7.130 3.539 -1.048 1.00 98.12 182 LYS A CA 1
ATOM 1409 C C . LYS A 1 182 ? -8.303 4.490 -0.850 1.00 98.12 182 LYS A C 1
ATOM 1411 O O . LYS A 1 182 ? -8.416 5.460 -1.582 1.00 98.12 182 LYS A O 1
ATOM 1416 N N . SER A 1 183 ? -9.129 4.269 0.166 1.00 98.31 183 SER A N 1
ATOM 1417 C CA . SER A 1 183 ? -10.282 5.133 0.464 1.00 98.31 183 SER A CA 1
ATOM 1418 C C . SER A 1 183 ? -9.971 6.280 1.436 1.00 98.31 183 SER A C 1
ATOM 1420 O O . SER A 1 183 ? -10.862 7.034 1.830 1.00 98.31 183 SER A O 1
ATOM 1422 N N . ARG A 1 184 ? -8.715 6.422 1.879 1.00 98.19 184 ARG A N 1
ATOM 1423 C CA . ARG A 1 184 ? -8.270 7.507 2.765 1.00 98.19 184 ARG A CA 1
ATOM 1424 C C . ARG A 1 184 ? -7.131 8.286 2.126 1.00 98.19 184 ARG A C 1
ATOM 1426 O O . ARG A 1 184 ? -6.206 7.704 1.568 1.00 98.19 184 ARG A O 1
ATOM 1433 N N . LEU A 1 185 ? -7.116 9.600 2.343 1.00 97.19 185 LEU A N 1
ATOM 1434 C CA . LEU A 1 185 ? -6.065 10.469 1.813 1.00 97.19 185 LEU A CA 1
ATOM 1435 C C . LEU A 1 185 ? -4.681 10.154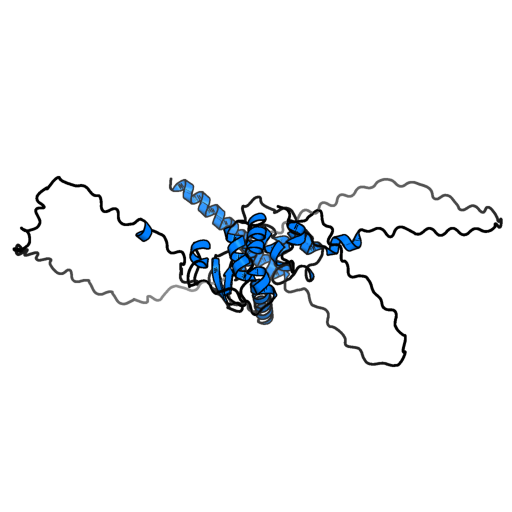 2.389 1.00 97.19 185 LEU A C 1
ATOM 1437 O O . LEU A 1 185 ? -3.733 9.991 1.634 1.00 97.19 185 LEU A O 1
ATOM 1441 N N . THR A 1 186 ? -4.553 10.056 3.717 1.00 98.00 186 THR A N 1
ATOM 1442 C CA . THR A 1 186 ? -3.229 10.010 4.376 1.00 98.00 186 THR A CA 1
ATOM 1443 C C . THR A 1 186 ? -3.004 8.823 5.300 1.00 98.00 186 THR A C 1
ATOM 1445 O O . THR A 1 186 ? -1.855 8.453 5.524 1.00 98.00 186 THR A O 1
ATOM 1448 N N . ALA A 1 187 ? -4.055 8.230 5.867 1.00 98.31 187 ALA A N 1
ATOM 1449 C CA . ALA A 1 187 ? -3.913 7.128 6.814 1.00 98.31 187 ALA A CA 1
ATOM 1450 C C . ALA A 1 187 ? -3.613 5.820 6.074 1.00 98.31 187 ALA A C 1
ATOM 1452 O O . ALA A 1 187 ? -4.297 5.487 5.104 1.00 98.31 187 ALA A O 1
ATOM 1453 N N . ARG A 1 188 ? -2.601 5.079 6.528 1.00 98.38 188 ARG A N 1
ATOM 1454 C CA . ARG A 1 188 ? -2.159 3.833 5.899 1.00 98.38 188 ARG A CA 1
ATOM 1455 C C . ARG A 1 188 ? -1.905 2.741 6.926 1.00 98.38 188 ARG A C 1
ATOM 1457 O O . ARG A 1 188 ? -1.471 3.015 8.044 1.00 98.38 188 ARG A O 1
ATOM 1464 N N . ILE A 1 189 ? -2.133 1.503 6.510 1.00 98.56 189 ILE A N 1
ATOM 1465 C CA . ILE A 1 189 ? -1.705 0.283 7.188 1.00 98.56 189 ILE A CA 1
ATOM 1466 C C . ILE A 1 189 ? -0.773 -0.455 6.234 1.00 98.56 189 ILE A C 1
ATOM 1468 O O . ILE A 1 189 ? -1.131 -0.724 5.089 1.00 98.56 189 ILE A O 1
ATOM 1472 N N . CYS A 1 190 ? 0.437 -0.768 6.687 1.00 98.44 190 CYS A N 1
ATOM 1473 C CA . CYS A 1 190 ? 1.380 -1.535 5.886 1.00 98.44 190 CYS A CA 1
ATOM 1474 C C . CYS A 1 190 ? 0.871 -2.972 5.714 1.00 98.44 190 CYS A C 1
ATOM 1476 O O . CYS A 1 190 ? 0.739 -3.656 6.726 1.00 98.44 190 CYS A O 1
ATOM 1478 N N . PRO A 1 191 ? 0.648 -3.476 4.490 1.00 98.31 191 PRO A N 1
ATOM 1479 C CA . PRO A 1 191 ? 0.140 -4.835 4.303 1.00 98.31 191 PRO A CA 1
ATOM 1480 C C . PRO A 1 191 ? 1.137 -5.913 4.752 1.00 98.31 191 PRO A C 1
ATOM 1482 O O . PRO A 1 191 ? 0.721 -6.983 5.170 1.00 98.31 191 PRO A O 1
ATOM 1485 N N . ALA A 1 192 ? 2.445 -5.630 4.735 1.00 97.25 192 ALA A N 1
ATOM 1486 C CA . ALA A 1 192 ? 3.465 -6.609 5.119 1.00 97.25 192 ALA A CA 1
ATOM 1487 C C . ALA A 1 192 ? 3.666 -6.738 6.638 1.00 97.25 192 ALA A C 1
ATOM 1489 O O . ALA A 1 192 ? 3.977 -7.815 7.132 1.00 97.25 192 ALA A O 1
ATOM 1490 N N . CYS A 1 193 ? 3.547 -5.640 7.391 1.00 96.69 193 CYS A N 1
ATOM 1491 C CA . CYS A 1 193 ? 3.848 -5.640 8.830 1.00 96.69 193 CYS A CA 1
ATOM 1492 C C . CYS A 1 193 ? 2.724 -5.088 9.707 1.00 96.69 193 CYS A C 1
ATOM 1494 O O . CYS A 1 193 ? 2.944 -4.891 10.900 1.00 96.69 193 CYS A O 1
ATOM 1496 N N . GLN A 1 194 ? 1.565 -4.782 9.115 1.00 97.75 194 GLN A N 1
ATOM 1497 C CA . GLN A 1 194 ? 0.364 -4.222 9.747 1.00 97.75 194 GLN A CA 1
ATOM 1498 C C . GLN A 1 194 ? 0.590 -2.906 10.512 1.00 97.75 194 GLN A C 1
ATOM 1500 O O . GLN A 1 194 ? -0.204 -2.524 11.372 1.00 97.75 194 GLN A O 1
ATOM 1505 N N . ARG A 1 195 ? 1.686 -2.186 10.234 1.00 97.50 195 ARG A N 1
ATOM 1506 C CA . ARG A 1 195 ? 1.997 -0.903 10.880 1.00 97.50 195 ARG A CA 1
ATOM 1507 C C . ARG A 1 195 ? 1.026 0.180 10.438 1.00 97.50 195 ARG A C 1
ATOM 1509 O O . ARG A 1 195 ? 0.903 0.410 9.241 1.00 97.50 195 ARG A O 1
ATOM 1516 N N . LEU A 1 196 ? 0.406 0.868 11.394 1.00 98.00 196 LEU A N 1
ATOM 1517 C CA . LEU A 1 196 ? -0.394 2.068 11.162 1.00 98.00 196 LEU A CA 1
ATOM 1518 C C . LEU A 1 196 ? 0.533 3.289 11.077 1.00 98.00 196 LEU A C 1
ATOM 1520 O O . LEU A 1 196 ? 1.367 3.495 11.960 1.00 98.00 196 LEU A O 1
ATOM 1524 N N . TYR A 1 197 ? 0.395 4.089 10.024 1.00 98.00 197 TYR A N 1
ATOM 1525 C CA . TYR A 1 197 ? 1.214 5.280 9.786 1.00 98.00 197 TYR A CA 1
ATOM 1526 C C . TYR A 1 197 ? 0.481 6.293 8.893 1.00 98.00 197 TYR A C 1
ATOM 1528 O O . TYR A 1 197 ? -0.634 6.039 8.423 1.00 98.00 197 TYR A O 1
ATOM 1536 N N . ARG A 1 198 ? 1.084 7.463 8.680 1.00 98.06 198 ARG A N 1
ATOM 1537 C CA . ARG A 1 198 ? 0.611 8.477 7.734 1.00 98.06 198 ARG A CA 1
ATOM 1538 C C . ARG A 1 198 ? 1.552 8.575 6.541 1.00 98.06 198 ARG A C 1
ATOM 1540 O O . ARG A 1 198 ? 2.760 8.417 6.683 1.00 98.06 198 ARG A O 1
ATOM 1547 N N . LEU A 1 199 ? 1.004 8.864 5.365 1.00 96.88 199 LEU A N 1
ATOM 1548 C CA . LEU A 1 199 ? 1.815 9.146 4.181 1.00 96.88 199 LEU A CA 1
ATOM 1549 C C . LEU A 1 199 ? 2.868 10.223 4.464 1.00 96.88 199 LEU A C 1
ATOM 1551 O O . LEU A 1 199 ? 2.553 11.267 5.037 1.00 96.88 199 LEU A O 1
ATOM 1555 N N . GLY A 1 200 ? 4.105 9.950 4.047 1.00 94.12 200 GLY A N 1
ATOM 1556 C CA . GLY A 1 200 ? 5.257 10.818 4.284 1.00 94.12 200 GLY A CA 1
ATOM 1557 C C . GLY A 1 200 ? 5.972 10.571 5.615 1.00 94.12 200 GLY A C 1
ATOM 1558 O O . GLY A 1 200 ? 7.045 11.135 5.832 1.00 94.12 200 GLY A O 1
ATOM 1559 N N . ASP A 1 201 ? 5.443 9.712 6.496 1.00 93.81 201 ASP A N 1
ATOM 1560 C CA . ASP A 1 201 ? 6.144 9.344 7.724 1.00 93.81 201 ASP A CA 1
ATOM 1561 C C . ASP A 1 201 ? 7.455 8.608 7.396 1.00 93.81 201 ASP A C 1
ATOM 1563 O O . ASP A 1 201 ? 7.485 7.582 6.702 1.00 93.81 201 ASP A O 1
ATOM 1567 N N . ILE A 1 202 ? 8.557 9.099 7.969 1.00 89.50 202 ILE A N 1
ATOM 1568 C CA . ILE A 1 202 ? 9.857 8.426 7.939 1.00 89.50 202 ILE A CA 1
ATOM 1569 C C . ILE A 1 202 ? 9.888 7.434 9.096 1.00 89.50 202 ILE A C 1
ATOM 1571 O O . ILE A 1 202 ? 10.246 7.760 10.226 1.00 89.50 202 ILE A O 1
ATOM 1575 N N . LEU A 1 203 ? 9.478 6.204 8.811 1.00 86.94 203 LEU A N 1
ATOM 1576 C CA . LEU A 1 203 ? 9.422 5.160 9.821 1.00 86.94 203 LEU A CA 1
ATOM 1577 C C . LEU A 1 203 ? 10.764 4.437 9.957 1.00 86.94 203 LEU A C 1
ATOM 1579 O O . LEU A 1 203 ? 11.423 4.132 8.961 1.00 86.94 203 LEU A O 1
ATOM 1583 N N . HIS A 1 204 ? 11.134 4.111 11.197 1.00 81.94 204 HIS A N 1
ATOM 1584 C CA . HIS A 1 204 ? 12.299 3.275 11.469 1.00 81.94 204 HIS A CA 1
ATOM 1585 C C . HIS A 1 204 ? 12.110 1.871 10.898 1.00 81.94 204 HIS A C 1
ATOM 1587 O O . HIS A 1 204 ? 11.013 1.297 10.965 1.00 81.94 204 HIS A O 1
ATOM 1593 N N . ASP A 1 205 ? 13.190 1.321 10.355 1.00 76.31 205 ASP A N 1
ATOM 1594 C CA . ASP A 1 205 ? 13.206 -0.042 9.849 1.00 76.31 205 ASP A CA 1
ATOM 1595 C C . ASP A 1 205 ? 12.833 -1.023 10.979 1.00 76.31 205 ASP A C 1
ATOM 1597 O O . ASP A 1 205 ? 13.382 -0.918 12.083 1.00 76.31 205 ASP A O 1
ATOM 1601 N N . PRO A 1 206 ? 11.881 -1.950 10.755 1.00 70.12 206 PRO A N 1
ATOM 1602 C CA . PRO A 1 206 ? 11.606 -3.038 11.689 1.00 70.12 206 PRO A CA 1
ATOM 1603 C C . PRO A 1 206 ? 12.851 -3.818 12.142 1.00 70.12 206 PRO A C 1
ATOM 1605 O O . PRO A 1 206 ? 12.852 -4.317 13.264 1.00 70.12 206 PRO A O 1
ATOM 1608 N N . LEU A 1 207 ? 13.894 -3.907 11.308 1.00 75.38 207 LEU A N 1
ATOM 1609 C CA . LEU A 1 207 ? 15.130 -4.641 11.610 1.00 75.38 207 LEU A CA 1
ATOM 1610 C C . LEU A 1 207 ? 16.164 -3.825 12.413 1.00 75.38 207 LEU A C 1
ATOM 1612 O O . LEU A 1 207 ? 17.237 -4.335 12.733 1.00 75.38 207 LEU A O 1
ATOM 1616 N N . GLY A 1 208 ? 15.838 -2.585 12.791 1.00 71.19 208 GLY A N 1
ATOM 1617 C CA . GLY A 1 208 ? 16.702 -1.704 13.578 1.00 71.19 208 GLY A CA 1
ATOM 1618 C C . GLY A 1 208 ? 17.434 -0.646 12.740 1.00 71.19 208 GLY A C 1
ATOM 1619 O O . GLY A 1 208 ? 17.240 -0.556 11.531 1.00 71.19 208 GLY A O 1
ATOM 1620 N N . PRO A 1 209 ? 18.245 0.222 13.373 1.00 67.38 209 PRO A N 1
ATOM 1621 C CA . PRO A 1 209 ? 18.951 1.288 12.671 1.00 67.38 209 PRO A CA 1
ATOM 1622 C C . PRO A 1 209 ? 19.999 0.695 11.725 1.00 67.38 209 PRO A C 1
ATOM 1624 O O . PRO A 1 209 ? 21.058 0.237 12.152 1.00 67.38 209 PRO A O 1
ATOM 1627 N N . THR A 1 210 ? 19.708 0.721 10.428 1.00 64.50 210 THR A N 1
ATOM 1628 C CA . THR A 1 210 ? 20.694 0.458 9.382 1.00 64.50 210 THR A CA 1
ATOM 1629 C C . THR A 1 210 ? 21.743 1.566 9.393 1.00 64.50 210 THR A C 1
ATOM 1631 O O . THR A 1 210 ? 21.416 2.732 9.635 1.00 64.50 210 THR A O 1
ATOM 1634 N N . VAL A 1 211 ? 23.005 1.209 9.140 1.00 68.25 211 VAL A N 1
ATOM 1635 C CA . VAL A 1 211 ? 24.113 2.168 9.012 1.00 68.25 211 VAL A CA 1
ATOM 1636 C C . VAL A 1 211 ? 23.677 3.291 8.062 1.00 68.25 211 VAL A C 1
ATOM 1638 O O . VAL A 1 211 ? 23.170 2.979 6.980 1.00 68.25 211 VAL A O 1
ATOM 1641 N N . PRO A 1 212 ? 23.804 4.575 8.452 1.00 64.19 212 PRO A N 1
ATOM 1642 C CA . PRO A 1 212 ? 23.373 5.669 7.598 1.00 64.19 212 PRO A CA 1
ATOM 1643 C C . PRO A 1 212 ? 24.088 5.561 6.246 1.00 64.19 212 PRO A C 1
ATOM 1645 O O . PRO A 1 212 ? 25.304 5.324 6.221 1.00 64.19 212 PRO A O 1
ATOM 1648 N N . PRO A 1 213 ? 23.355 5.693 5.128 1.00 64.00 213 PRO A N 1
ATOM 1649 C CA . PRO A 1 213 ? 23.970 5.676 3.814 1.00 64.00 213 PRO A CA 1
ATOM 1650 C C . PRO A 1 213 ? 25.043 6.763 3.769 1.00 64.00 213 PRO A C 1
ATOM 1652 O O . PRO A 1 213 ? 24.827 7.896 4.187 1.00 64.00 213 PRO A O 1
ATOM 1655 N N . SER A 1 214 ? 26.233 6.409 3.288 1.00 72.50 214 SER A N 1
ATOM 1656 C CA . SER A 1 214 ? 27.343 7.366 3.198 1.00 72.50 214 SER A CA 1
ATOM 1657 C C . SER A 1 214 ? 27.130 8.420 2.103 1.00 72.50 214 SER A C 1
ATOM 1659 O O . SER A 1 214 ? 27.881 9.390 2.042 1.00 72.50 214 SER A O 1
ATOM 1661 N N . ASP A 1 215 ? 26.119 8.227 1.249 1.00 87.12 215 ASP A N 1
ATOM 1662 C CA . ASP A 1 215 ? 25.813 9.055 0.087 1.00 87.12 215 ASP A CA 1
ATOM 1663 C C . ASP A 1 215 ? 24.440 9.752 0.234 1.00 87.12 215 ASP A C 1
ATOM 1665 O O . ASP A 1 215 ? 23.406 9.069 0.226 1.00 87.12 215 ASP A O 1
ATOM 1669 N N . PRO A 1 216 ? 24.405 11.096 0.339 1.00 86.94 216 PRO A N 1
ATOM 1670 C CA . PRO A 1 216 ? 23.166 11.860 0.476 1.00 86.94 216 PRO A CA 1
ATOM 1671 C C . PRO A 1 216 ? 22.272 11.810 -0.774 1.00 86.94 216 PRO A C 1
ATOM 1673 O O . PRO A 1 216 ? 21.053 11.933 -0.650 1.00 86.94 216 PRO A O 1
ATOM 1676 N N . GLU A 1 217 ? 22.829 11.616 -1.976 1.00 87.56 217 GLU A N 1
ATOM 1677 C CA . GLU A 1 217 ? 22.018 11.513 -3.199 1.00 87.56 217 GLU A CA 1
ATOM 1678 C C . GLU A 1 217 ? 21.210 10.215 -3.211 1.00 87.56 217 GLU A C 1
ATOM 1680 O O . GLU A 1 217 ? 20.028 10.199 -3.567 1.00 87.56 217 GLU A O 1
ATOM 1685 N N . ASN A 1 218 ? 21.835 9.123 -2.771 1.00 85.81 218 ASN A N 1
ATOM 1686 C CA . ASN A 1 218 ? 21.161 7.844 -2.620 1.00 85.81 218 ASN A CA 1
ATOM 1687 C C . ASN A 1 218 ? 20.064 7.909 -1.548 1.00 85.81 218 ASN A C 1
ATOM 1689 O O . ASN A 1 218 ? 18.968 7.393 -1.757 1.00 85.81 218 ASN A O 1
ATOM 1693 N N . GLU A 1 219 ? 20.314 8.588 -0.426 1.00 86.88 219 GLU A N 1
ATOM 1694 C CA . GLU A 1 219 ? 19.307 8.779 0.624 1.00 86.88 219 GLU A CA 1
ATOM 1695 C C . GLU A 1 219 ? 18.075 9.537 0.110 1.00 86.88 219 GLU A C 1
ATOM 1697 O O . GLU A 1 219 ? 16.944 9.107 0.349 1.00 86.88 219 GLU A O 1
ATOM 1702 N N . ALA A 1 220 ? 18.281 10.611 -0.660 1.00 87.38 220 ALA A N 1
ATOM 1703 C CA . ALA A 1 220 ? 17.193 11.370 -1.270 1.00 87.38 220 ALA A CA 1
ATOM 1704 C C . ALA A 1 220 ? 16.351 10.500 -2.220 1.00 87.38 220 ALA A C 1
ATOM 1706 O O . ALA A 1 220 ? 15.124 10.492 -2.118 1.00 87.38 220 ALA A O 1
ATOM 1707 N N . ARG A 1 221 ? 16.999 9.698 -3.079 1.00 87.31 221 ARG A N 1
ATOM 1708 C CA . ARG A 1 221 ? 16.313 8.760 -3.987 1.00 87.31 221 ARG A CA 1
ATOM 1709 C C . ARG A 1 221 ? 15.530 7.687 -3.234 1.00 87.31 221 ARG A C 1
ATOM 1711 O O . ARG A 1 221 ? 14.393 7.391 -3.590 1.00 87.31 221 ARG A O 1
ATOM 1718 N N . VAL A 1 222 ? 16.114 7.102 -2.187 1.00 87.81 222 VAL A N 1
ATOM 1719 C CA . VAL A 1 222 ? 15.439 6.101 -1.343 1.00 87.81 222 VAL A CA 1
ATOM 1720 C C . VAL A 1 222 ? 14.245 6.720 -0.615 1.00 87.81 222 VAL A C 1
ATOM 1722 O O . VAL A 1 222 ? 13.219 6.059 -0.461 1.00 87.81 222 VAL A O 1
ATOM 1725 N N . SER A 1 223 ? 14.358 7.974 -0.176 1.00 90.19 223 SER A N 1
ATOM 1726 C CA . SER A 1 223 ? 13.264 8.711 0.459 1.00 90.19 223 SER A CA 1
ATOM 1727 C C . SER A 1 223 ? 12.109 8.965 -0.515 1.00 90.19 223 SER A C 1
ATOM 1729 O O . SER A 1 223 ? 10.967 8.629 -0.208 1.00 90.19 223 SER A O 1
ATOM 1731 N N . GLU A 1 224 ? 12.402 9.457 -1.722 1.00 94.44 224 GLU A N 1
ATOM 1732 C CA . GLU A 1 224 ? 11.394 9.698 -2.760 1.00 94.44 224 GLU A CA 1
ATOM 1733 C C . GLU A 1 224 ? 10.691 8.400 -3.176 1.00 94.44 224 GLU A C 1
ATOM 1735 O O . GLU A 1 224 ? 9.463 8.311 -3.159 1.00 94.44 224 GLU A O 1
ATOM 1740 N N . ASN A 1 225 ? 11.464 7.354 -3.475 1.00 95.31 225 ASN A N 1
ATOM 1741 C CA . ASN A 1 225 ? 10.913 6.056 -3.853 1.00 95.31 225 ASN A CA 1
ATOM 1742 C C . ASN A 1 225 ? 10.092 5.433 -2.722 1.00 95.31 225 ASN A C 1
ATOM 1744 O O . ASN A 1 225 ? 9.107 4.752 -2.986 1.00 95.31 225 ASN A O 1
ATOM 1748 N N . ARG A 1 226 ? 10.466 5.653 -1.456 1.00 94.94 226 ARG A N 1
ATOM 1749 C CA . ARG A 1 226 ? 9.667 5.225 -0.300 1.00 94.94 226 ARG A CA 1
ATOM 1750 C C . ARG A 1 226 ? 8.342 5.967 -0.241 1.00 94.94 226 ARG A C 1
ATOM 1752 O O . ARG A 1 226 ? 7.327 5.319 -0.021 1.00 94.94 226 ARG A O 1
ATOM 1759 N N . GLN A 1 227 ? 8.339 7.283 -0.428 1.00 96.56 227 GLN A N 1
ATOM 1760 C CA . GLN A 1 227 ? 7.100 8.056 -0.430 1.00 96.56 227 GLN A CA 1
ATOM 1761 C C . GLN A 1 227 ? 6.161 7.574 -1.541 1.00 96.56 227 GLN A C 1
ATOM 1763 O O . GLN A 1 227 ? 5.007 7.252 -1.263 1.00 96.56 227 GLN A O 1
ATOM 1768 N N . ARG A 1 228 ? 6.678 7.425 -2.767 1.00 97.69 228 ARG A N 1
ATOM 1769 C CA . ARG A 1 228 ? 5.908 6.854 -3.879 1.00 97.69 228 ARG A CA 1
ATOM 1770 C C . ARG A 1 228 ? 5.390 5.463 -3.530 1.00 97.69 228 ARG A C 1
ATOM 1772 O O . ARG A 1 228 ? 4.224 5.170 -3.740 1.00 97.69 228 ARG A O 1
ATOM 1779 N N . GLU A 1 229 ? 6.217 4.609 -2.934 1.00 98.00 229 GLU A N 1
ATOM 1780 C CA . GLU A 1 229 ? 5.787 3.266 -2.539 1.00 98.00 229 GLU A CA 1
ATOM 1781 C C . GLU A 1 229 ? 4.651 3.280 -1.502 1.00 98.00 229 GLU A C 1
ATOM 1783 O O . GLU A 1 229 ? 3.686 2.526 -1.635 1.00 98.00 229 GLU A O 1
ATOM 1788 N N . GLN A 1 230 ? 4.722 4.163 -0.502 1.00 97.94 230 GLN A N 1
ATOM 1789 C CA . GLN A 1 230 ? 3.656 4.346 0.487 1.00 97.94 230 GLN A CA 1
ATOM 1790 C C . GLN A 1 230 ? 2.334 4.779 -0.172 1.00 97.94 230 GLN A C 1
ATOM 1792 O O . GLN A 1 230 ? 1.260 4.334 0.237 1.00 97.94 230 GLN A O 1
ATOM 1797 N N . GLU A 1 231 ? 2.395 5.627 -1.199 1.00 97.81 231 GLU A N 1
ATOM 1798 C CA . GLU A 1 231 ? 1.227 6.080 -1.965 1.00 97.81 231 GLU A CA 1
ATOM 1799 C C . GLU A 1 231 ? 0.654 4.961 -2.853 1.00 97.81 231 GLU A C 1
ATOM 1801 O O . GLU A 1 231 ? -0.564 4.745 -2.899 1.00 97.81 231 GLU A O 1
ATOM 1806 N N . ILE A 1 232 ? 1.535 4.210 -3.517 1.00 97.69 232 ILE A N 1
ATOM 1807 C CA . ILE A 1 232 ? 1.168 3.162 -4.466 1.00 97.69 232 ILE A CA 1
ATOM 1808 C C . ILE A 1 232 ? 0.592 1.945 -3.735 1.00 97.69 232 ILE A C 1
ATOM 1810 O O . ILE A 1 232 ? -0.573 1.598 -3.946 1.00 97.69 232 ILE A O 1
ATOM 1814 N N . SER A 1 233 ? 1.380 1.298 -2.875 1.00 98.00 233 SER A N 1
ATOM 1815 C CA . SER A 1 233 ? 1.030 0.009 -2.259 1.00 98.00 233 SER A CA 1
ATOM 1816 C C . SER A 1 233 ? 0.648 0.110 -0.785 1.00 98.00 233 SER A C 1
ATOM 1818 O O . SER A 1 233 ? 0.061 -0.818 -0.227 1.00 98.00 233 SER A O 1
ATOM 1820 N N . GLY A 1 234 ? 0.987 1.220 -0.126 1.00 98.19 234 GLY A N 1
ATOM 1821 C CA . GLY A 1 234 ? 0.867 1.335 1.323 1.00 98.19 234 GLY A CA 1
ATOM 1822 C C . GLY A 1 234 ? 1.988 0.628 2.089 1.00 98.19 234 GLY A C 1
ATOM 1823 O O . GLY A 1 234 ? 1.901 0.541 3.315 1.00 98.19 234 GLY A O 1
ATOM 1824 N N . LEU A 1 235 ? 3.052 0.150 1.436 1.00 98.00 235 LEU A N 1
ATOM 1825 C CA . LEU A 1 235 ? 4.207 -0.440 2.118 1.00 98.00 235 LEU A CA 1
ATOM 1826 C C . LEU A 1 235 ? 5.057 0.640 2.797 1.00 98.00 235 LEU A C 1
ATOM 1828 O O . LEU A 1 235 ? 5.457 1.631 2.194 1.00 98.00 235 LEU A O 1
ATOM 1832 N N . CYS A 1 236 ? 5.346 0.446 4.084 1.00 96.69 236 CYS A N 1
ATOM 1833 C CA . CYS A 1 236 ? 5.889 1.521 4.912 1.00 96.69 236 CYS A CA 1
ATOM 1834 C C . CYS A 1 236 ? 7.419 1.662 4.885 1.00 96.69 236 CYS A C 1
ATOM 1836 O O . CYS A 1 236 ? 7.946 2.664 5.371 1.00 96.69 236 CYS A O 1
ATOM 1838 N N . SER A 1 237 ? 8.144 0.649 4.404 1.00 94.44 237 SER A N 1
ATOM 1839 C CA . SER A 1 237 ? 9.608 0.621 4.431 1.00 94.44 237 SER A CA 1
ATOM 1840 C C . SER A 1 237 ? 10.199 -0.245 3.313 1.00 94.44 237 SER A C 1
ATOM 1842 O O . SER A 1 237 ? 9.513 -1.135 2.803 1.00 94.44 237 SER A O 1
ATOM 1844 N N . PRO A 1 238 ? 11.495 -0.046 3.007 1.00 93.75 238 PRO A N 1
ATOM 1845 C CA . PRO A 1 238 ? 12.283 -0.947 2.174 1.00 93.75 238 PRO A CA 1
ATOM 1846 C C . PRO A 1 238 ? 12.111 -2.434 2.440 1.00 93.75 238 PRO A C 1
ATOM 1848 O O . PRO A 1 238 ? 11.844 -3.217 1.534 1.00 93.75 238 PRO A O 1
ATOM 1851 N N . VAL A 1 239 ? 12.232 -2.817 3.706 1.00 94.19 239 VAL A N 1
ATOM 1852 C CA . VAL A 1 239 ? 12.150 -4.213 4.125 1.00 94.19 239 VAL A CA 1
ATOM 1853 C C . VAL A 1 239 ? 10.753 -4.769 3.881 1.00 94.19 239 VAL A C 1
ATOM 1855 O O . VAL A 1 239 ? 10.619 -5.869 3.360 1.00 94.19 239 VAL A O 1
ATOM 1858 N N . CYS A 1 240 ? 9.703 -3.994 4.170 1.00 96.19 240 CYS A N 1
ATOM 1859 C CA . CYS A 1 240 ? 8.329 -4.415 3.888 1.00 96.19 240 CYS A CA 1
ATOM 1860 C C . CYS A 1 240 ? 8.099 -4.628 2.388 1.00 96.19 240 CYS A C 1
ATOM 1862 O O . CYS A 1 240 ? 7.395 -5.557 2.001 1.00 96.19 240 CYS A O 1
ATOM 1864 N N . PHE A 1 241 ? 8.712 -3.790 1.551 1.00 96.94 241 PHE A N 1
ATOM 1865 C CA . PHE A 1 241 ? 8.662 -3.956 0.107 1.00 96.94 241 PHE A CA 1
ATOM 1866 C C . PHE A 1 241 ? 9.386 -5.213 -0.370 1.00 96.94 241 PHE A C 1
ATOM 1868 O O . PHE A 1 241 ? 8.815 -5.987 -1.133 1.00 96.94 241 PHE A O 1
ATOM 1875 N N . ILE A 1 242 ? 10.599 -5.461 0.125 1.00 95.44 242 ILE A N 1
ATOM 1876 C CA . ILE A 1 242 ? 11.354 -6.681 -0.185 1.00 95.44 242 ILE A CA 1
ATOM 1877 C C . ILE A 1 242 ? 10.554 -7.928 0.210 1.00 95.44 242 ILE A C 1
ATOM 1879 O O . ILE A 1 242 ? 10.488 -8.868 -0.574 1.00 95.44 242 ILE A O 1
ATOM 1883 N N . LEU A 1 243 ? 9.898 -7.919 1.376 1.00 94.62 243 LEU A N 1
ATOM 1884 C CA . LEU A 1 243 ? 9.031 -9.017 1.814 1.00 94.62 243 LEU A CA 1
ATOM 1885 C C . LEU A 1 243 ? 7.844 -9.228 0.865 1.00 94.62 243 LEU A C 1
ATOM 1887 O O . LEU A 1 243 ? 7.567 -10.357 0.474 1.00 94.62 243 LEU A O 1
ATOM 1891 N N . ALA A 1 244 ? 7.174 -8.152 0.445 1.00 95.81 244 ALA A N 1
ATOM 1892 C CA . ALA A 1 244 ? 6.050 -8.249 -0.486 1.00 95.81 244 ALA A CA 1
ATOM 1893 C C . ALA A 1 244 ? 6.467 -8.723 -1.889 1.00 95.81 244 ALA A C 1
ATOM 1895 O O . ALA A 1 244 ? 5.700 -9.388 -2.583 1.00 95.81 244 ALA A O 1
ATOM 1896 N N . ALA A 1 245 ? 7.691 -8.396 -2.300 1.00 95.50 245 ALA A N 1
ATOM 1897 C CA . ALA A 1 245 ? 8.260 -8.754 -3.592 1.00 95.50 245 ALA A CA 1
ATOM 1898 C C . ALA A 1 245 ? 9.154 -10.009 -3.538 1.00 95.50 245 ALA A C 1
ATOM 1900 O O . ALA A 1 245 ? 9.796 -10.338 -4.535 1.00 95.50 245 ALA A O 1
ATOM 1901 N N . PHE A 1 246 ? 9.191 -10.730 -2.411 1.00 93.69 246 PHE A N 1
ATOM 1902 C CA . PHE A 1 246 ? 10.116 -11.846 -2.179 1.00 93.69 246 PHE A CA 1
ATOM 1903 C C . PHE A 1 246 ? 9.979 -12.972 -3.214 1.00 93.69 246 PHE A C 1
ATOM 1905 O O . PHE A 1 246 ? 10.969 -13.580 -3.614 1.00 93.69 246 PHE A O 1
ATOM 1912 N N . ASN A 1 247 ? 8.766 -13.192 -3.725 1.00 93.00 247 ASN A N 1
ATOM 1913 C CA . ASN A 1 247 ? 8.497 -14.171 -4.780 1.00 93.00 247 ASN A CA 1
ATOM 1914 C C . ASN A 1 247 ? 9.016 -13.758 -6.173 1.00 93.00 247 ASN A C 1
ATOM 1916 O O . ASN A 1 247 ? 9.079 -14.606 -7.069 1.00 93.00 247 ASN A O 1
ATOM 1920 N N . TYR A 1 248 ? 9.421 -12.493 -6.338 1.00 94.12 248 TYR A N 1
ATOM 1921 C CA . TYR A 1 248 ? 9.889 -11.874 -7.584 1.00 94.12 248 TYR A CA 1
ATOM 1922 C C . TYR A 1 248 ? 11.233 -11.148 -7.376 1.00 94.12 248 TYR A C 1
ATOM 1924 O O . TYR A 1 248 ? 11.339 -9.947 -7.646 1.00 94.12 248 TYR A O 1
ATOM 1932 N N . PRO A 1 249 ? 12.292 -11.841 -6.915 1.00 93.56 249 PRO A N 1
ATOM 1933 C CA . PRO A 1 249 ? 13.544 -11.202 -6.500 1.00 93.56 249 PRO A CA 1
ATOM 1934 C C . PRO A 1 249 ? 14.190 -10.370 -7.617 1.00 93.56 249 PRO A C 1
ATOM 1936 O O . PRO A 1 249 ? 14.700 -9.276 -7.372 1.00 93.56 249 PRO A O 1
ATOM 1939 N N . ALA A 1 250 ? 14.085 -10.837 -8.864 1.00 93.50 250 ALA A N 1
ATOM 1940 C CA . ALA A 1 250 ? 14.600 -10.138 -10.040 1.00 93.50 250 ALA A CA 1
ATOM 1941 C C . ALA A 1 250 ? 13.886 -8.799 -10.327 1.00 93.50 250 ALA A C 1
ATOM 1943 O O . ALA A 1 250 ? 14.453 -7.935 -10.991 1.00 93.50 250 ALA A O 1
ATOM 1944 N N . ALA A 1 251 ? 12.663 -8.607 -9.821 1.00 93.62 251 ALA A N 1
ATOM 1945 C CA . ALA A 1 251 ? 11.854 -7.413 -10.049 1.00 93.62 251 ALA A CA 1
ATOM 1946 C C . ALA A 1 251 ? 11.937 -6.384 -8.906 1.00 93.62 251 ALA A C 1
ATOM 1948 O O . ALA A 1 251 ? 11.516 -5.245 -9.093 1.00 93.62 251 ALA A O 1
ATOM 1949 N N . ILE A 1 252 ? 12.474 -6.739 -7.730 1.00 94.25 252 ILE A N 1
ATOM 1950 C CA . ILE A 1 252 ? 12.441 -5.893 -6.517 1.00 94.25 252 ILE A CA 1
ATOM 1951 C C . ILE A 1 252 ? 12.956 -4.477 -6.813 1.00 94.25 252 ILE A C 1
ATOM 1953 O O . ILE A 1 252 ? 12.269 -3.480 -6.604 1.00 94.25 252 ILE A O 1
ATOM 1957 N N . ARG A 1 253 ? 14.171 -4.368 -7.350 1.00 91.19 253 ARG A N 1
ATOM 1958 C CA . ARG A 1 253 ? 14.831 -3.065 -7.532 1.00 91.19 253 ARG A CA 1
ATOM 1959 C C . ARG A 1 253 ? 14.174 -2.223 -8.617 1.00 91.19 253 ARG A C 1
ATOM 1961 O O . ARG A 1 253 ? 14.100 -1.006 -8.492 1.00 91.19 253 ARG A O 1
ATOM 1968 N N . SER A 1 254 ? 13.723 -2.867 -9.688 1.00 94.69 254 SER A N 1
ATOM 1969 C CA . SER A 1 254 ? 13.163 -2.187 -10.851 1.00 94.69 254 SER A CA 1
ATOM 1970 C C . SER A 1 254 ? 11.707 -1.772 -10.660 1.00 94.69 254 SER A C 1
ATOM 1972 O O . SER A 1 254 ? 11.219 -0.983 -11.462 1.00 94.69 254 SER A O 1
ATOM 1974 N N . THR A 1 255 ? 11.030 -2.257 -9.613 1.00 96.88 255 THR A N 1
ATOM 1975 C CA . THR A 1 255 ? 9.595 -2.013 -9.388 1.00 96.88 255 THR A CA 1
ATOM 1976 C C . THR A 1 255 ? 9.278 -1.124 -8.196 1.00 96.88 255 THR A C 1
ATOM 1978 O O . THR A 1 255 ? 8.147 -0.647 -8.082 1.00 96.88 255 THR A O 1
ATOM 1981 N N . TRP A 1 256 ? 10.243 -0.858 -7.320 1.00 96.88 256 TRP A N 1
ATOM 1982 C CA . TRP A 1 256 ? 10.026 -0.005 -6.159 1.00 96.88 256 TRP A CA 1
ATOM 1983 C C . TRP A 1 256 ? 9.679 1.430 -6.560 1.00 96.88 256 TRP A C 1
ATOM 1985 O O . TRP A 1 256 ? 10.451 2.092 -7.255 1.00 96.88 256 TRP A O 1
ATOM 1995 N N . GLY A 1 257 ? 8.546 1.936 -6.063 1.00 97.06 257 GLY A N 1
ATOM 1996 C CA . GLY A 1 257 ? 8.131 3.329 -6.236 1.00 97.06 257 GLY A CA 1
ATOM 1997 C C . GLY A 1 257 ? 7.744 3.671 -7.673 1.00 97.06 257 GLY A C 1
ATOM 1998 O O . GLY A 1 257 ? 7.734 4.845 -8.039 1.00 97.06 257 GLY A O 1
ATOM 1999 N N . ARG A 1 258 ? 7.474 2.648 -8.491 1.00 97.38 258 ARG A N 1
ATOM 2000 C CA . ARG A 1 258 ? 7.173 2.757 -9.919 1.00 97.38 258 ARG A CA 1
ATOM 2001 C C . ARG A 1 258 ? 5.831 2.120 -10.234 1.00 97.38 258 ARG A C 1
ATOM 2003 O O . ARG A 1 258 ? 5.575 0.989 -9.814 1.00 97.38 258 ARG A O 1
ATOM 2010 N N . MET A 1 259 ? 5.010 2.841 -10.985 1.00 97.50 259 MET A N 1
ATOM 2011 C CA . MET A 1 259 ? 3.726 2.362 -11.499 1.00 97.50 259 MET A CA 1
ATOM 2012 C C . MET A 1 259 ? 3.919 1.569 -12.799 1.00 97.50 259 MET A C 1
ATOM 2014 O O . MET A 1 259 ? 5.009 1.562 -13.368 1.00 97.50 259 MET A O 1
ATOM 2018 N N . ALA A 1 260 ? 2.889 0.875 -13.286 1.00 95.75 260 ALA A N 1
ATOM 2019 C CA . ALA A 1 260 ? 2.977 0.031 -14.485 1.00 95.75 260 ALA A CA 1
ATOM 2020 C C . ALA A 1 260 ? 3.460 0.797 -15.736 1.00 95.75 260 ALA A C 1
ATOM 2022 O O . ALA A 1 260 ? 4.153 0.249 -16.602 1.00 95.75 260 ALA A O 1
ATOM 2023 N N . GLU A 1 261 ? 3.127 2.079 -15.839 1.00 95.25 261 GLU A N 1
ATOM 2024 C CA . GLU A 1 261 ? 3.573 2.998 -16.878 1.00 95.25 261 GLU A CA 1
ATOM 2025 C C . GLU A 1 261 ? 5.095 3.224 -16.865 1.00 95.25 261 GLU A C 1
ATOM 2027 O O . GLU A 1 261 ? 5.692 3.307 -17.940 1.00 95.25 261 GLU A O 1
ATOM 2032 N N . ASP A 1 262 ? 5.725 3.186 -15.691 1.00 96.38 262 ASP A N 1
ATOM 2033 C CA . ASP A 1 262 ? 7.168 3.376 -15.495 1.00 96.38 262 ASP A CA 1
ATOM 2034 C C . ASP A 1 262 ? 7.980 2.087 -15.701 1.00 96.38 262 ASP A C 1
ATOM 2036 O O . ASP A 1 262 ? 9.211 2.118 -15.816 1.00 96.38 262 ASP A O 1
ATOM 2040 N N . LEU A 1 263 ? 7.313 0.930 -15.702 1.00 96.12 263 LEU A N 1
ATOM 2041 C CA . LEU A 1 263 ? 7.962 -0.369 -15.843 1.00 96.12 263 LEU A CA 1
ATOM 2042 C C . LEU A 1 263 ? 8.188 -0.711 -17.316 1.00 96.12 263 LEU A C 1
ATOM 2044 O O . LEU A 1 263 ? 7.306 -0.555 -18.170 1.00 96.12 263 LEU A O 1
ATOM 2048 N N . SER A 1 264 ? 9.388 -1.218 -17.609 1.00 96.25 264 SER A N 1
ATOM 2049 C CA . SER A 1 264 ? 9.682 -1.817 -18.909 1.00 96.25 264 SER A CA 1
ATOM 2050 C C . SER A 1 264 ? 8.888 -3.113 -19.087 1.00 96.25 264 SER A C 1
ATOM 2052 O O . SER A 1 264 ? 8.571 -3.793 -18.110 1.00 96.25 264 SER A O 1
ATOM 2054 N N . ASP A 1 265 ? 8.604 -3.485 -20.339 1.00 94.62 265 ASP A N 1
ATOM 2055 C CA . ASP A 1 265 ? 7.909 -4.743 -20.659 1.00 94.62 265 ASP A CA 1
ATOM 2056 C C . ASP A 1 265 ? 8.654 -5.961 -20.067 1.00 94.62 265 ASP A C 1
ATOM 2058 O O . ASP A 1 265 ? 8.027 -6.900 -19.584 1.00 94.62 265 ASP A O 1
ATOM 2062 N N . GLU A 1 266 ? 9.991 -5.914 -20.037 1.00 96.25 266 GLU A N 1
ATOM 2063 C CA . GLU A 1 266 ? 10.839 -6.929 -19.401 1.00 96.25 266 GLU A CA 1
ATOM 2064 C C . GLU A 1 266 ? 10.638 -6.978 -17.883 1.00 96.25 266 GLU A C 1
ATOM 2066 O O . GLU A 1 266 ? 10.382 -8.045 -17.332 1.00 96.25 266 GLU A O 1
ATOM 2071 N N . THR A 1 267 ? 10.686 -5.825 -17.205 1.00 95.44 267 THR A N 1
ATOM 2072 C CA . THR A 1 267 ? 10.479 -5.754 -15.750 1.00 95.44 267 THR A CA 1
ATOM 2073 C C . THR A 1 267 ? 9.076 -6.208 -15.364 1.00 95.44 267 THR A C 1
ATOM 2075 O O . THR A 1 267 ? 8.907 -6.933 -14.385 1.00 95.44 267 THR A O 1
ATOM 2078 N N . TRP A 1 268 ? 8.067 -5.829 -16.148 1.00 95.75 268 TRP A N 1
ATOM 2079 C CA . TRP A 1 268 ? 6.712 -6.322 -15.944 1.00 95.75 268 TRP A CA 1
ATOM 2080 C C . TRP A 1 268 ? 6.634 -7.840 -16.133 1.00 95.75 268 TRP A C 1
ATOM 2082 O O . TRP A 1 268 ? 5.999 -8.528 -15.340 1.00 95.75 268 TRP A O 1
ATOM 2092 N N . GLY A 1 269 ? 7.334 -8.379 -17.134 1.00 95.31 269 GLY A N 1
ATOM 2093 C CA . GLY A 1 269 ? 7.463 -9.821 -17.340 1.00 95.31 269 GLY A CA 1
ATOM 2094 C C . GLY A 1 269 ? 8.065 -10.556 -16.138 1.00 95.31 269 GLY A C 1
ATOM 2095 O O . GLY A 1 269 ? 7.637 -11.667 -15.841 1.00 95.31 269 GLY A O 1
ATOM 2096 N N . LEU A 1 270 ? 9.000 -9.933 -15.409 1.00 94.75 270 LEU A N 1
ATOM 2097 C CA . LEU A 1 270 ? 9.554 -10.491 -14.168 1.00 94.75 270 LEU A CA 1
ATOM 2098 C C . LEU A 1 270 ? 8.525 -10.529 -13.032 1.00 94.75 270 LEU A C 1
ATOM 2100 O O . LEU A 1 270 ? 8.519 -11.485 -12.261 1.00 94.75 270 LEU A O 1
ATOM 2104 N N . LEU A 1 271 ? 7.645 -9.525 -12.933 1.00 92.88 271 LEU A N 1
ATOM 2105 C CA . LEU A 1 271 ? 6.513 -9.577 -12.005 1.00 92.88 271 LEU A CA 1
ATOM 2106 C C . LEU A 1 271 ? 5.504 -10.642 -12.439 1.00 92.88 271 LEU A C 1
ATOM 2108 O O . LEU A 1 271 ? 5.024 -11.393 -11.603 1.00 92.88 271 LEU A O 1
ATOM 2112 N N . ASP A 1 272 ? 5.186 -10.749 -13.727 1.00 92.19 272 ASP A N 1
ATOM 2113 C CA . ASP A 1 272 ? 4.212 -11.717 -14.251 1.00 92.19 272 ASP A CA 1
ATOM 2114 C C . ASP A 1 272 ? 4.714 -13.164 -14.283 1.00 92.19 272 ASP A C 1
ATOM 2116 O O . ASP A 1 272 ? 3.909 -14.086 -14.463 1.00 92.19 272 ASP A O 1
ATOM 2120 N N . ALA A 1 273 ? 6.013 -13.380 -14.073 1.00 90.94 273 ALA A N 1
ATOM 2121 C CA . ALA A 1 273 ? 6.579 -14.710 -13.942 1.00 90.94 273 ALA A CA 1
ATOM 2122 C C . ALA A 1 273 ? 5.856 -15.498 -12.832 1.00 90.94 273 ALA A C 1
ATOM 2124 O O . ALA A 1 273 ? 5.405 -14.918 -11.839 1.00 90.94 273 ALA A O 1
ATOM 2125 N N . PRO A 1 274 ? 5.717 -16.827 -12.969 1.00 88.50 274 PRO A N 1
ATOM 2126 C CA . PRO A 1 274 ? 5.302 -17.663 -11.852 1.00 88.50 274 PRO A CA 1
ATOM 2127 C C . PRO A 1 274 ? 6.214 -17.400 -10.644 1.00 88.50 274 PRO A C 1
ATOM 2129 O O . PRO A 1 274 ? 7.419 -17.217 -10.840 1.00 88.50 274 PRO A O 1
ATOM 2132 N N . PRO A 1 275 ? 5.669 -17.365 -9.415 1.00 85.31 275 PRO A N 1
ATOM 2133 C CA . PRO A 1 275 ? 6.479 -17.130 -8.230 1.00 85.31 275 PRO A CA 1
ATOM 2134 C C . PRO A 1 275 ? 7.584 -18.185 -8.148 1.00 85.31 275 PRO A C 1
ATOM 2136 O O . PRO A 1 275 ? 7.358 -19.368 -8.410 1.00 85.31 275 PRO A O 1
ATOM 2139 N N . THR A 1 276 ? 8.792 -17.742 -7.804 1.00 81.69 276 THR A N 1
ATOM 2140 C CA . THR A 1 276 ? 9.981 -18.613 -7.789 1.00 81.69 276 THR A CA 1
ATOM 2141 C C . THR A 1 276 ? 9.873 -19.723 -6.735 1.00 81.69 276 THR A C 1
ATOM 2143 O O . THR A 1 276 ? 10.499 -20.773 -6.862 1.00 81.69 276 THR A O 1
ATOM 2146 N N . GLN A 1 277 ? 9.074 -19.488 -5.693 1.00 78.94 277 GLN A N 1
ATOM 2147 C CA . GLN A 1 277 ? 8.776 -20.430 -4.622 1.00 78.94 277 GLN A CA 1
ATOM 2148 C C . GLN A 1 277 ? 7.260 -20.535 -4.437 1.00 78.94 277 GLN A C 1
ATOM 2150 O O . GLN A 1 277 ? 6.543 -19.547 -4.569 1.00 78.94 277 GLN A O 1
ATOM 2155 N N . GLU A 1 278 ? 6.773 -21.715 -4.052 1.00 75.56 278 GLU A N 1
ATOM 2156 C CA . GLU A 1 278 ? 5.375 -21.928 -3.636 1.00 75.56 278 GLU A CA 1
ATOM 2157 C C . GLU A 1 278 ? 5.088 -21.366 -2.226 1.00 75.56 278 GLU A C 1
ATOM 2159 O O . GLU A 1 278 ? 4.131 -21.767 -1.565 1.00 75.56 278 GLU A O 1
ATOM 2164 N N . ALA A 1 279 ? 5.926 -20.446 -1.740 1.00 79.06 279 ALA A N 1
ATOM 2165 C CA . ALA A 1 279 ? 5.759 -19.826 -0.440 1.00 79.06 279 ALA A CA 1
ATOM 2166 C C . ALA A 1 279 ? 4.438 -19.047 -0.406 1.00 79.06 279 ALA A C 1
ATOM 2168 O O . ALA A 1 279 ? 4.145 -18.236 -1.289 1.00 79.06 279 ALA A O 1
ATOM 2169 N N . ASN A 1 280 ? 3.641 -19.302 0.632 1.00 86.62 280 ASN A N 1
ATOM 2170 C CA . ASN A 1 280 ? 2.422 -18.555 0.895 1.00 86.62 280 ASN A CA 1
ATOM 2171 C C . ASN A 1 280 ? 2.792 -17.110 1.264 1.00 86.62 280 ASN A C 1
ATOM 2173 O O . ASN A 1 280 ? 3.109 -16.822 2.414 1.00 86.62 280 ASN A O 1
ATOM 2177 N N . ASP A 1 281 ? 2.746 -16.204 0.288 1.00 91.50 281 ASP A N 1
ATOM 2178 C CA . ASP A 1 281 ? 3.028 -14.775 0.471 1.00 91.50 281 ASP A CA 1
ATOM 2179 C C . ASP A 1 281 ? 1.857 -13.994 1.068 1.00 91.50 281 ASP A C 1
ATOM 2181 O O . ASP A 1 281 ? 1.860 -12.763 1.043 1.00 91.50 281 ASP A O 1
ATOM 2185 N N . MET A 1 282 ? 0.832 -14.697 1.559 1.00 94.44 282 MET A N 1
ATOM 2186 C CA . MET A 1 282 ? -0.388 -14.116 2.113 1.00 94.44 282 MET A CA 1
ATOM 2187 C C . MET A 1 282 ? -1.086 -13.146 1.145 1.00 94.44 282 MET A C 1
ATOM 2189 O O . MET A 1 282 ? -1.861 -12.302 1.578 1.00 94.44 282 MET A O 1
ATOM 2193 N N . GLY A 1 283 ? -0.834 -13.243 -0.166 1.00 95.31 283 GLY A N 1
ATOM 2194 C CA . GLY A 1 283 ? -1.391 -12.341 -1.174 1.00 95.31 283 GLY A CA 1
ATOM 2195 C C . GLY A 1 283 ? -0.605 -11.043 -1.385 1.00 95.31 283 GLY A C 1
ATOM 2196 O O . GLY A 1 283 ? -1.033 -10.217 -2.194 1.00 95.31 283 GLY A O 1
ATOM 2197 N N . LEU A 1 284 ? 0.547 -10.850 -0.731 1.00 96.62 284 LEU A N 1
ATOM 2198 C CA . LEU A 1 284 ? 1.371 -9.646 -0.894 1.00 96.62 284 LEU A CA 1
ATOM 2199 C C . LEU A 1 284 ? 1.886 -9.474 -2.326 1.00 96.62 284 LEU A C 1
ATOM 2201 O O . LEU A 1 284 ? 1.867 -8.359 -2.849 1.00 96.62 284 LEU A O 1
ATOM 2205 N N . GLY A 1 285 ? 2.280 -10.562 -2.993 1.00 95.38 285 GLY A N 1
ATOM 2206 C CA . GLY A 1 285 ? 2.714 -10.512 -4.384 1.00 95.38 285 GLY A CA 1
ATOM 2207 C C . GLY A 1 285 ? 1.587 -10.105 -5.337 1.00 95.38 285 GLY A C 1
ATOM 2208 O O . GLY A 1 285 ? 1.823 -9.374 -6.299 1.00 95.38 285 GLY A O 1
ATOM 2209 N N . MET A 1 286 ? 0.349 -10.530 -5.060 1.00 95.75 286 MET A N 1
ATOM 2210 C CA . MET A 1 286 ? -0.827 -10.087 -5.816 1.00 95.75 286 MET A CA 1
ATOM 2211 C C . MET A 1 286 ? -1.131 -8.608 -5.553 1.00 95.75 286 MET A C 1
ATOM 2213 O O . MET A 1 286 ? -1.314 -7.851 -6.505 1.00 95.75 286 MET A O 1
ATOM 2217 N N . LEU A 1 287 ? -1.120 -8.178 -4.287 1.00 97.56 287 LEU A N 1
ATOM 2218 C CA . LEU A 1 287 ? -1.307 -6.774 -3.914 1.00 97.56 287 LEU A CA 1
ATOM 2219 C C . LEU A 1 287 ? -0.272 -5.872 -4.600 1.00 97.56 287 LEU A C 1
ATOM 2221 O O . LEU A 1 287 ? -0.627 -4.810 -5.115 1.00 97.56 287 LEU A O 1
ATOM 2225 N N . LEU A 1 288 ? 0.989 -6.302 -4.665 1.00 96.81 288 LEU A N 1
ATOM 2226 C CA . LEU A 1 288 ? 2.043 -5.563 -5.351 1.00 96.81 288 LEU A CA 1
ATOM 2227 C C . LEU A 1 288 ? 1.702 -5.343 -6.831 1.00 96.81 288 LEU A C 1
ATOM 2229 O O . LEU A 1 288 ? 1.741 -4.208 -7.294 1.00 96.81 288 LEU A O 1
ATOM 2233 N N . LYS A 1 289 ? 1.303 -6.397 -7.556 1.00 96.44 289 LYS A N 1
ATOM 2234 C CA . LYS A 1 289 ? 0.911 -6.300 -8.976 1.00 96.44 289 LYS A CA 1
ATOM 2235 C C . LYS A 1 289 ? -0.296 -5.397 -9.176 1.00 96.44 289 LYS A C 1
ATOM 2237 O O . LYS A 1 289 ? -0.252 -4.504 -10.016 1.00 96.44 289 LYS A O 1
ATOM 2242 N N . MET A 1 290 ? -1.346 -5.616 -8.385 1.00 97.25 290 MET A N 1
ATOM 2243 C CA . MET A 1 290 ? -2.576 -4.832 -8.452 1.00 97.25 290 MET A CA 1
ATOM 2244 C C . MET A 1 290 ? -2.279 -3.352 -8.243 1.00 97.25 290 MET A C 1
ATOM 2246 O O . MET A 1 290 ? -2.634 -2.528 -9.073 1.00 97.25 290 MET A O 1
ATOM 2250 N N . THR A 1 291 ? -1.546 -3.003 -7.188 1.00 97.56 291 THR A N 1
ATOM 2251 C CA . THR A 1 291 ? -1.283 -1.598 -6.846 1.00 97.56 291 THR A CA 1
ATOM 2252 C C . THR A 1 291 ? -0.446 -0.844 -7.875 1.00 97.56 291 THR A C 1
ATOM 2254 O O . THR A 1 291 ? -0.440 0.380 -7.828 1.00 97.56 291 THR A O 1
ATOM 2257 N N . ARG A 1 292 ? 0.209 -1.522 -8.830 1.00 97.06 292 ARG A N 1
ATOM 2258 C CA . ARG A 1 292 ? 0.897 -0.857 -9.951 1.00 97.06 292 ARG A CA 1
ATOM 2259 C C . ARG A 1 292 ? -0.025 -0.413 -11.074 1.00 97.06 292 ARG A C 1
ATOM 2261 O O . ARG A 1 292 ? 0.407 0.367 -11.916 1.00 97.06 292 ARG A O 1
ATOM 2268 N N . CYS A 1 293 ? -1.259 -0.894 -11.104 1.00 95.62 293 CYS A N 1
ATOM 2269 C CA . CYS A 1 293 ? -2.268 -0.482 -12.068 1.00 95.62 293 CYS A CA 1
ATOM 2270 C C . CYS A 1 293 ? -3.119 0.655 -11.481 1.00 95.62 293 CYS A C 1
ATOM 2272 O O . CYS A 1 293 ? -3.466 0.619 -10.300 1.00 95.62 293 CYS A O 1
ATOM 2274 N N . HIS A 1 294 ? -3.489 1.647 -12.299 1.00 90.56 294 HIS A N 1
ATOM 2275 C CA . HIS A 1 294 ? -4.299 2.793 -11.855 1.00 90.56 294 HIS A CA 1
ATOM 2276 C C . HIS A 1 294 ? -5.648 2.381 -11.239 1.00 90.56 294 HIS A C 1
ATOM 2278 O O . HIS A 1 294 ? -6.050 2.929 -10.218 1.00 90.56 294 HIS A O 1
ATOM 2284 N N . ASP A 1 295 ? -6.306 1.373 -11.812 1.00 90.56 295 ASP A N 1
ATOM 2285 C CA . ASP A 1 295 ? -7.591 0.800 -11.380 1.00 90.56 295 ASP A CA 1
ATOM 2286 C C . ASP A 1 295 ? -7.414 -0.485 -10.547 1.00 90.56 295 ASP A C 1
ATOM 2288 O O . ASP A 1 295 ? -8.302 -1.337 -10.472 1.00 90.56 295 ASP A O 1
ATOM 2292 N N . LEU A 1 296 ? -6.215 -0.686 -9.995 1.00 95.38 296 LEU A N 1
ATOM 2293 C CA . LEU A 1 296 ? -5.764 -1.946 -9.406 1.00 95.38 296 LEU A CA 1
ATOM 2294 C C . LEU A 1 296 ? -5.784 -3.156 -10.364 1.00 95.38 296 LEU A C 1
ATOM 2296 O O . LEU A 1 296 ? -5.596 -4.295 -9.929 1.00 95.38 296 LEU A O 1
ATOM 2300 N N . GLY A 1 297 ? -6.028 -2.933 -11.660 1.00 93.19 297 GLY A N 1
ATOM 2301 C CA . GLY A 1 297 ? -6.228 -3.980 -12.652 1.00 93.19 297 GLY A CA 1
ATOM 2302 C C . GLY A 1 297 ? -7.518 -4.777 -12.441 1.00 93.19 297 GLY A C 1
ATOM 2303 O O . GLY A 1 297 ? -7.641 -5.889 -12.962 1.00 93.19 297 GLY A O 1
ATOM 2304 N N . LEU A 1 298 ? -8.476 -4.248 -11.669 1.00 91.69 298 LEU A N 1
ATOM 2305 C CA . LEU A 1 298 ? -9.710 -4.956 -11.322 1.00 91.69 298 LEU A CA 1
ATOM 2306 C C . LEU A 1 298 ? -10.559 -5.275 -12.550 1.00 91.69 298 LEU A C 1
ATOM 2308 O O . LEU A 1 298 ? -11.108 -6.375 -12.627 1.00 91.69 298 LEU A O 1
ATOM 2312 N N . GLY A 1 299 ? -10.616 -4.372 -13.535 1.00 88.31 299 GLY A N 1
ATOM 2313 C CA . GLY A 1 299 ? -11.357 -4.622 -14.773 1.00 88.31 299 GLY A CA 1
ATOM 2314 C C . GLY A 1 299 ? -10.871 -5.888 -15.481 1.00 88.31 299 GLY A C 1
ATOM 2315 O O . GLY A 1 299 ? -11.663 -6.730 -15.895 1.00 88.31 299 GLY A O 1
ATOM 2316 N N . GLN A 1 300 ? -9.555 -6.080 -15.527 1.00 88.06 300 GLN A N 1
ATOM 2317 C CA . GLN A 1 300 ? -8.941 -7.244 -16.155 1.00 88.06 300 GLN A CA 1
ATOM 2318 C C . GLN A 1 300 ? -9.075 -8.525 -15.326 1.00 88.06 300 GLN A C 1
ATOM 2320 O O . GLN A 1 300 ? -9.218 -9.609 -15.893 1.00 88.06 300 GLN A O 1
ATOM 2325 N N . LEU A 1 301 ? -8.996 -8.415 -13.998 1.00 87.81 301 LEU A N 1
ATOM 2326 C CA . LEU A 1 301 ? -9.108 -9.563 -13.099 1.00 87.81 301 LEU A CA 1
ATOM 2327 C C . LEU A 1 301 ? -10.534 -10.122 -13.055 1.00 87.81 301 LEU A C 1
ATOM 2329 O O . LEU A 1 301 ? -10.710 -11.339 -13.024 1.00 87.81 301 LEU A O 1
ATOM 2333 N N . LEU A 1 302 ? -11.541 -9.247 -13.059 1.00 87.44 302 LEU A N 1
ATOM 2334 C CA . LEU A 1 302 ? -12.948 -9.627 -12.911 1.00 87.44 302 LEU A CA 1
ATOM 2335 C C . LEU A 1 302 ? -13.641 -9.892 -14.246 1.00 87.44 302 LEU A C 1
ATOM 2337 O O . LEU A 1 302 ? -14.567 -10.701 -14.306 1.00 87.44 302 LEU A O 1
ATOM 2341 N N . PHE A 1 303 ? -13.185 -9.245 -15.319 1.00 88.44 303 PHE A N 1
ATOM 2342 C CA . PHE A 1 303 ? -13.780 -9.369 -16.646 1.00 88.44 303 PHE A CA 1
ATOM 2343 C C . PHE A 1 303 ? -12.722 -9.722 -17.701 1.00 88.44 303 PHE A C 1
ATOM 2345 O O . PHE A 1 303 ? -12.508 -8.959 -18.642 1.00 88.44 303 PHE A O 1
ATOM 2352 N N . PRO A 1 304 ? -12.067 -10.895 -17.597 1.00 85.06 304 PRO A N 1
ATOM 2353 C CA . PRO A 1 304 ? -11.005 -11.292 -18.524 1.00 85.06 304 PRO A CA 1
ATOM 2354 C C . PRO A 1 304 ? -11.484 -11.443 -19.978 1.00 85.06 304 PRO A C 1
ATOM 2356 O O . PRO A 1 304 ? -10.666 -11.389 -20.895 1.00 85.06 304 PRO A O 1
ATOM 2359 N N . ASP A 1 305 ? -12.792 -11.626 -20.182 1.00 87.38 305 ASP A N 1
ATOM 2360 C CA . ASP A 1 305 ? -13.421 -11.762 -21.499 1.00 87.38 305 ASP A CA 1
ATOM 2361 C C . ASP A 1 305 ? -13.751 -10.411 -22.156 1.00 87.38 305 ASP A C 1
ATOM 2363 O O . ASP A 1 305 ? -14.038 -10.361 -23.354 1.00 87.38 305 ASP A O 1
ATOM 2367 N N . LEU A 1 306 ? -13.740 -9.315 -21.390 1.00 82.38 306 LEU A N 1
ATOM 2368 C CA . LEU A 1 306 ? -13.945 -7.977 -21.926 1.00 82.38 306 LEU A CA 1
ATOM 2369 C C . LEU A 1 306 ? -12.590 -7.422 -22.361 1.00 82.38 306 LEU A C 1
ATOM 2371 O O . LEU A 1 306 ? -11.758 -7.018 -21.551 1.00 82.38 306 LEU A O 1
ATOM 2375 N N . ASP A 1 307 ? -12.360 -7.404 -23.671 1.00 75.38 307 ASP A N 1
ATOM 2376 C CA . ASP A 1 307 ? -11.235 -6.677 -24.244 1.00 75.38 307 ASP A CA 1
ATOM 2377 C C . ASP A 1 307 ? -11.503 -5.170 -24.088 1.00 75.38 307 ASP A C 1
ATOM 2379 O O . ASP A 1 307 ? -12.097 -4.540 -24.961 1.00 75.38 307 ASP A O 1
ATOM 2383 N N . PHE A 1 308 ? -11.050 -4.580 -22.977 1.00 67.62 308 PHE A N 1
ATOM 2384 C CA . PHE A 1 308 ? -11.019 -3.125 -22.749 1.00 67.62 308 PHE A CA 1
ATOM 2385 C C . PHE A 1 308 ? -9.966 -2.423 -23.630 1.00 67.62 308 PHE A C 1
ATOM 2387 O O . PHE A 1 308 ? -9.307 -1.492 -23.189 1.00 67.62 308 PHE A O 1
ATOM 2394 N N . GLU A 1 309 ? -9.762 -2.900 -24.863 1.00 59.97 309 GLU A N 1
ATOM 2395 C CA . GLU A 1 309 ? -8.891 -2.272 -25.857 1.00 59.97 309 GLU A CA 1
ATOM 2396 C C . GLU A 1 309 ? -9.451 -0.885 -26.207 1.00 59.97 309 GLU A C 1
ATOM 2398 O O . GLU A 1 309 ? -10.308 -0.756 -27.077 1.00 59.97 309 GLU A O 1
ATOM 2403 N N . ASP A 1 310 ? -8.986 0.122 -25.465 1.00 55.12 310 ASP A N 1
ATOM 2404 C CA . ASP A 1 3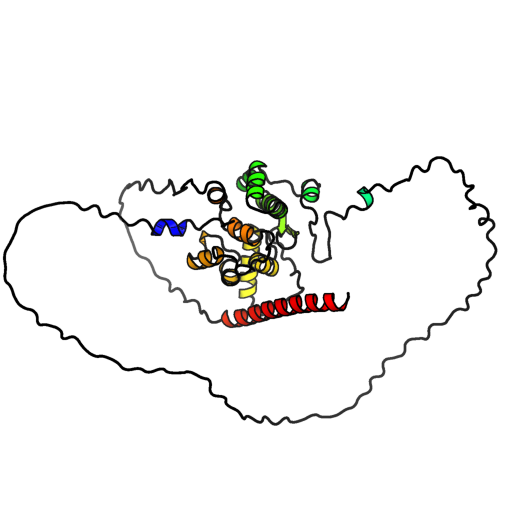10 ? -8.936 1.552 -25.765 1.00 55.12 310 ASP A CA 1
ATOM 2405 C C . ASP A 1 310 ? -9.909 2.032 -26.849 1.00 55.12 310 ASP A C 1
ATOM 2407 O O . ASP A 1 310 ? -9.575 2.164 -28.029 1.00 55.12 310 ASP A O 1
ATOM 2411 N N . GLY A 1 311 ? -11.117 2.386 -26.423 1.00 48.84 311 GLY A N 1
ATOM 2412 C CA . GLY A 1 311 ? -11.973 3.286 -27.181 1.00 48.84 311 GLY A CA 1
ATOM 2413 C C . GLY A 1 311 ? -11.498 4.732 -27.057 1.00 48.84 311 GLY A C 1
ATOM 2414 O O . GLY A 1 311 ? -12.257 5.535 -26.542 1.00 48.84 311 GLY A O 1
ATOM 2415 N N . GLU A 1 312 ? -10.270 5.064 -27.478 1.00 53.16 312 GLU A N 1
ATOM 2416 C CA . GLU A 1 312 ? -9.809 6.463 -27.595 1.00 53.16 312 GLU A CA 1
ATOM 2417 C C . GLU A 1 312 ? -8.545 6.628 -28.473 1.00 53.16 312 GLU A C 1
ATOM 2419 O O . GLU A 1 312 ? -7.594 7.324 -28.144 1.00 53.16 312 GLU A O 1
ATOM 2424 N N . GLU A 1 313 ? -8.530 6.006 -29.652 1.00 49.62 313 GLU A N 1
ATOM 2425 C CA . GLU A 1 313 ? -7.695 6.466 -30.779 1.00 49.62 313 GLU A CA 1
ATOM 2426 C C . GLU A 1 313 ? -8.634 6.866 -31.924 1.00 49.62 313 GLU A C 1
ATOM 2428 O O . GLU A 1 313 ? -8.726 6.204 -32.959 1.00 49.62 313 GLU A O 1
ATOM 2433 N N . GLY A 1 314 ? -9.455 7.890 -31.682 1.00 50.91 314 GLY A N 1
ATOM 2434 C CA . GLY A 1 314 ? -10.562 8.222 -32.569 1.00 50.91 314 GLY A CA 1
ATOM 2435 C C . GLY A 1 314 ? -11.006 9.674 -32.527 1.00 50.91 314 GLY A C 1
ATOM 2436 O O . GLY A 1 314 ? -12.192 9.899 -32.348 1.00 50.91 314 GLY A O 1
ATOM 2437 N N . GLN A 1 315 ? -10.090 10.624 -32.722 1.00 47.97 315 GLN A N 1
ATOM 2438 C CA . GLN A 1 315 ? -10.275 11.727 -33.676 1.00 47.97 315 GLN A CA 1
ATOM 2439 C C . GLN A 1 315 ? -8.999 12.570 -33.734 1.00 47.97 315 GLN A C 1
ATOM 2441 O O . GLN A 1 315 ? -8.821 13.532 -32.993 1.00 47.97 315 GLN A O 1
ATOM 2446 N N . ASP A 1 316 ? -8.106 12.194 -34.649 1.00 48.44 316 ASP A N 1
ATOM 2447 C CA . ASP A 1 316 ? -7.256 13.170 -35.317 1.00 48.44 316 ASP A CA 1
ATOM 2448 C C . ASP A 1 316 ? -8.201 14.108 -36.087 1.00 48.44 316 ASP A C 1
ATOM 2450 O O . ASP A 1 316 ? -8.550 13.850 -37.242 1.00 48.44 316 ASP A O 1
ATOM 2454 N N . ASP A 1 317 ? -8.692 15.157 -35.428 1.00 52.91 317 ASP A N 1
ATOM 2455 C CA . ASP A 1 317 ? -9.209 16.318 -36.138 1.00 52.91 317 ASP A CA 1
ATOM 2456 C C . ASP A 1 317 ? -8.000 16.972 -36.821 1.00 52.91 317 ASP A C 1
ATOM 2458 O O . ASP A 1 317 ? -7.248 17.751 -36.234 1.00 52.91 317 ASP A O 1
ATOM 2462 N N . GLU A 1 318 ? -7.782 16.567 -38.076 1.00 60.47 318 GLU A N 1
ATOM 2463 C CA . GLU A 1 318 ? -7.031 17.312 -39.083 1.00 60.47 318 GLU A CA 1
ATOM 2464 C C . GLU A 1 318 ? -7.645 18.718 -39.223 1.00 60.47 318 GLU A C 1
ATOM 2466 O O . GLU A 1 318 ? -8.377 18.991 -40.171 1.00 60.47 318 GLU A O 1
ATOM 2471 N N . GLU A 1 319 ? -7.356 19.636 -38.302 1.00 58.72 319 GLU A N 1
ATOM 2472 C CA . GLU A 1 319 ? -7.579 21.061 -38.531 1.00 58.72 319 GLU A CA 1
ATOM 2473 C C . GLU A 1 319 ? -6.263 21.841 -38.487 1.00 58.72 319 GLU A C 1
ATOM 2475 O O . GLU A 1 319 ? -5.711 22.198 -37.451 1.00 58.72 319 GLU A O 1
ATOM 2480 N N . ASP A 1 320 ? -5.832 22.100 -39.718 1.00 54.19 320 ASP A N 1
ATOM 2481 C CA . ASP A 1 320 ? -5.165 23.293 -40.216 1.00 54.19 320 ASP A CA 1
ATOM 2482 C C . ASP A 1 320 ? -3.682 23.532 -39.897 1.00 54.19 320 ASP A C 1
ATOM 2484 O O . ASP A 1 320 ? -3.239 23.930 -38.822 1.00 54.19 320 ASP A O 1
ATOM 2488 N N . GLN A 1 321 ? -2.919 23.386 -40.980 1.00 53.47 321 GLN A N 1
ATOM 2489 C CA . GLN A 1 321 ? -1.589 23.928 -41.182 1.00 53.47 321 GLN A CA 1
ATOM 2490 C C . GLN A 1 321 ? -1.625 25.457 -41.064 1.00 53.47 321 GLN A C 1
ATOM 2492 O O . GLN A 1 321 ? -2.156 26.144 -41.935 1.00 53.47 321 GLN A O 1
ATOM 2497 N N . SER A 1 322 ? -0.942 26.006 -40.064 1.00 57.38 322 SER A N 1
ATOM 2498 C CA . SER A 1 322 ? -0.343 27.334 -40.193 1.00 57.38 322 SER A CA 1
ATOM 2499 C C . SER A 1 322 ? 1.135 27.260 -39.825 1.00 57.38 322 SER A C 1
ATOM 2501 O O . SER A 1 322 ? 1.503 27.229 -38.651 1.00 57.38 322 SER A O 1
ATOM 2503 N N . ASP A 1 323 ? 1.959 27.196 -40.870 1.00 59.03 323 ASP A N 1
ATOM 2504 C CA . ASP A 1 323 ? 3.384 27.514 -40.852 1.00 59.03 323 ASP A CA 1
ATOM 2505 C C . ASP A 1 323 ? 3.620 28.880 -40.186 1.00 59.03 323 ASP A C 1
ATOM 2507 O O . ASP A 1 323 ? 3.037 29.857 -40.645 1.00 59.03 323 ASP A O 1
ATOM 2511 N N . GLU A 1 324 ? 4.513 28.980 -39.193 1.00 57.28 324 GLU A N 1
ATOM 2512 C CA . GLU A 1 324 ? 5.581 30.000 -39.193 1.00 57.28 324 GLU A CA 1
ATOM 2513 C C . GLU A 1 324 ? 6.551 29.875 -38.000 1.00 57.28 324 GLU A C 1
ATOM 2515 O O . GLU A 1 324 ? 6.185 30.148 -36.862 1.00 57.28 324 GLU A O 1
ATOM 2520 N N . SER A 1 325 ? 7.837 29.655 -38.325 1.00 51.41 325 SER A N 1
ATOM 2521 C CA . SER A 1 325 ? 9.053 30.199 -37.667 1.00 51.41 325 SER A CA 1
ATOM 2522 C C . SER A 1 325 ? 9.390 29.795 -36.214 1.00 51.41 325 SER A C 1
ATOM 2524 O O . SER A 1 325 ? 8.527 29.638 -35.371 1.00 51.41 325 SER A O 1
ATOM 2526 N N . ALA A 1 326 ? 10.636 29.704 -35.748 1.00 49.72 326 ALA A N 1
ATOM 2527 C CA . ALA A 1 326 ? 11.987 29.577 -36.290 1.00 49.72 326 ALA A CA 1
ATOM 2528 C C . ALA A 1 326 ? 12.912 29.402 -35.056 1.00 49.72 326 ALA A C 1
ATOM 2530 O O . ALA A 1 326 ? 12.721 30.090 -34.061 1.00 49.72 326 ALA A O 1
ATOM 2531 N N . GLU A 1 327 ? 13.898 28.504 -35.158 1.00 51.78 327 GLU A N 1
ATOM 2532 C CA . GLU A 1 327 ? 15.242 28.537 -34.539 1.00 51.78 327 GLU A CA 1
ATOM 2533 C C . GLU A 1 327 ? 15.429 28.812 -33.025 1.00 51.78 327 GLU A C 1
ATOM 2535 O O . GLU A 1 327 ? 15.173 29.905 -32.529 1.00 51.78 327 GLU A O 1
ATOM 2540 N N . GLY A 1 328 ? 16.108 27.890 -32.318 1.00 41.22 328 GLY A N 1
ATOM 2541 C CA . GLY A 1 328 ? 16.827 28.281 -31.098 1.00 41.22 328 GLY A CA 1
ATOM 2542 C C . GLY A 1 328 ? 17.359 27.181 -30.177 1.00 41.22 328 GLY A C 1
ATOM 2543 O O . GLY A 1 328 ? 16.696 26.827 -29.218 1.00 41.22 328 GLY A O 1
ATOM 2544 N N . TYR A 1 329 ? 18.621 26.801 -30.409 1.00 40.19 329 TYR A N 1
ATOM 2545 C CA . TYR A 1 329 ? 19.641 26.393 -29.424 1.00 40.19 329 TYR A CA 1
ATOM 2546 C C . TYR A 1 329 ? 19.494 25.083 -28.624 1.00 40.19 329 TYR A C 1
ATOM 2548 O O . TYR A 1 329 ? 18.572 24.872 -27.846 1.00 40.19 329 TYR A O 1
ATOM 2556 N N . GLY A 1 330 ? 20.502 24.221 -28.800 1.00 50.72 330 GLY A N 1
ATOM 2557 C CA . GLY A 1 330 ? 20.649 22.947 -28.111 1.00 50.72 330 GLY A CA 1
ATOM 2558 C C . GLY A 1 330 ? 21.244 23.051 -26.712 1.00 50.72 330 GLY A C 1
ATOM 2559 O O . GLY A 1 330 ? 21.931 24.016 -26.378 1.00 50.72 330 GLY A O 1
ATOM 2560 N N . ASP A 1 331 ? 21.028 21.982 -25.950 1.00 41.12 331 ASP A N 1
ATOM 2561 C CA . ASP A 1 331 ? 21.735 21.707 -24.709 1.00 41.12 331 ASP A CA 1
ATOM 2562 C C . ASP A 1 331 ? 22.155 20.231 -24.673 1.00 41.12 331 ASP A C 1
ATOM 2564 O O . ASP A 1 331 ? 21.407 19.328 -25.060 1.00 41.12 331 ASP A O 1
ATOM 2568 N N . VAL A 1 332 ? 23.408 20.006 -24.288 1.00 46.06 332 VAL A N 1
ATOM 2569 C CA . VAL A 1 332 ? 24.074 18.701 -24.275 1.00 46.06 332 VAL A CA 1
ATOM 2570 C C . VAL A 1 332 ? 23.723 17.997 -22.968 1.00 46.06 332 VAL A C 1
ATOM 2572 O O . VAL A 1 332 ? 24.162 18.403 -21.896 1.00 46.06 332 VAL A O 1
ATOM 2575 N N . VAL A 1 333 ? 22.945 16.919 -23.062 1.00 48.81 333 VAL A N 1
ATOM 2576 C CA . VAL A 1 333 ? 22.598 16.049 -21.930 1.00 48.81 333 VAL A CA 1
ATOM 2577 C C . VAL A 1 333 ? 23.832 15.224 -21.519 1.00 48.81 333 VAL A C 1
ATOM 2579 O O . VAL A 1 333 ? 24.398 14.535 -22.373 1.00 48.81 333 VAL A O 1
ATOM 2582 N N . PRO A 1 334 ? 24.272 15.241 -20.244 1.00 45.94 334 PRO A N 1
ATOM 2583 C CA . PRO A 1 334 ? 25.318 14.342 -19.782 1.00 45.94 334 PRO A CA 1
ATOM 2584 C C . PRO A 1 334 ? 24.782 12.915 -19.619 1.00 45.94 334 PRO A C 1
ATOM 2586 O O . PRO A 1 334 ? 23.738 12.679 -19.014 1.00 45.94 334 PRO A O 1
ATOM 2589 N N . SER A 1 335 ? 25.542 11.962 -20.157 1.00 47.03 335 SER A N 1
ATOM 2590 C CA . SER A 1 335 ? 25.325 10.519 -20.028 1.00 47.03 335 SER A CA 1
ATOM 2591 C C . SER A 1 335 ? 25.399 10.074 -18.556 1.00 47.03 335 SER A C 1
ATOM 2593 O O . SER A 1 335 ? 26.369 10.432 -17.883 1.00 47.03 335 SER A O 1
ATOM 2595 N N . PRO A 1 336 ? 24.459 9.256 -18.048 1.00 47.59 336 PRO A N 1
ATOM 2596 C CA . PRO A 1 336 ? 24.552 8.694 -16.702 1.00 47.59 336 PRO A CA 1
ATOM 2597 C C . PRO A 1 336 ? 25.719 7.701 -16.605 1.00 47.59 336 PRO A C 1
ATOM 2599 O O . PRO A 1 336 ? 25.828 6.778 -17.410 1.00 47.59 336 PRO A O 1
ATOM 2602 N N . GLN A 1 337 ? 26.602 7.884 -15.621 1.00 44.59 337 GLN A N 1
ATOM 2603 C CA . GLN A 1 337 ? 27.621 6.897 -15.260 1.00 44.59 337 GLN A CA 1
ATOM 2604 C C . GLN A 1 337 ? 26.982 5.757 -14.456 1.00 44.59 337 GLN A C 1
ATOM 2606 O O . GLN A 1 337 ? 26.561 5.935 -13.317 1.00 44.59 337 GLN A O 1
ATOM 2611 N N . GLU A 1 338 ? 26.956 4.564 -15.044 1.00 46.12 338 GLU A N 1
ATOM 2612 C CA . GLU A 1 338 ? 26.354 3.342 -14.492 1.00 46.12 338 GLU A CA 1
ATOM 2613 C C . GLU A 1 338 ? 27.257 2.567 -13.502 1.00 46.12 338 GLU A C 1
ATOM 2615 O O . GLU A 1 338 ? 27.161 1.354 -13.422 1.00 46.12 338 GLU A O 1
ATOM 2620 N N . HIS A 1 339 ? 28.174 3.197 -12.760 1.00 49.53 339 HIS A N 1
ATOM 2621 C CA . HIS A 1 339 ? 29.254 2.446 -12.073 1.00 49.53 339 HIS A CA 1
ATOM 2622 C C . HIS A 1 339 ? 29.160 2.371 -10.534 1.00 49.53 339 HIS A C 1
ATOM 2624 O O . HIS A 1 339 ? 30.124 1.987 -9.880 1.00 49.53 339 HIS A O 1
ATOM 2630 N N . GLY A 1 340 ? 28.013 2.711 -9.934 1.00 43.00 340 GLY A N 1
ATOM 2631 C CA . GLY A 1 340 ? 27.828 2.664 -8.470 1.00 43.00 340 GLY A CA 1
ATOM 2632 C C . GLY A 1 340 ? 26.990 1.495 -7.934 1.00 43.00 340 GLY A C 1
ATOM 2633 O O . GLY A 1 340 ? 27.084 1.161 -6.757 1.00 43.00 340 GLY A O 1
ATOM 2634 N N . TRP A 1 341 ? 26.158 0.864 -8.765 1.00 43.91 341 TRP A N 1
ATOM 2635 C CA . TRP A 1 341 ? 25.079 -0.014 -8.288 1.00 43.91 341 TRP A CA 1
ATOM 2636 C C . TRP A 1 341 ? 25.478 -1.485 -8.107 1.00 43.91 341 TRP A C 1
ATOM 2638 O O . TRP A 1 341 ? 24.818 -2.201 -7.355 1.00 43.91 341 TRP A O 1
ATOM 2648 N N . GLU A 1 342 ? 26.564 -1.945 -8.737 1.00 45.84 342 GLU A N 1
ATOM 2649 C CA . GLU A 1 342 ? 27.014 -3.344 -8.646 1.00 45.84 342 GLU A CA 1
ATOM 2650 C C . GLU A 1 342 ? 27.533 -3.726 -7.252 1.00 45.84 342 GLU A C 1
ATOM 2652 O O . GLU A 1 342 ? 27.412 -4.881 -6.844 1.00 45.84 342 GLU A O 1
ATOM 2657 N N . GLN A 1 343 ? 28.089 -2.771 -6.500 1.00 49.25 343 GLN A N 1
ATOM 2658 C CA . GLN A 1 343 ? 28.631 -3.038 -5.165 1.00 49.25 343 GLN A CA 1
ATOM 2659 C C . GLN A 1 343 ? 27.500 -3.204 -4.137 1.00 49.25 343 GLN A C 1
ATOM 2661 O O . GLN A 1 343 ? 27.460 -4.196 -3.417 1.00 49.25 343 GLN A O 1
ATOM 2666 N N . THR A 1 344 ? 26.505 -2.313 -4.160 1.00 48.97 344 THR A N 1
ATOM 2667 C CA . THR A 1 344 ? 25.303 -2.405 -3.311 1.00 48.97 344 THR A CA 1
ATOM 2668 C C . THR A 1 344 ? 24.415 -3.601 -3.686 1.00 48.97 344 THR A C 1
ATOM 2670 O O . THR A 1 344 ? 23.669 -4.115 -2.854 1.00 48.97 344 THR A O 1
ATOM 2673 N N . LEU A 1 345 ? 24.486 -4.076 -4.937 1.00 45.06 345 LEU A N 1
ATOM 2674 C CA . LEU A 1 345 ? 23.859 -5.327 -5.380 1.00 45.06 345 LEU A CA 1
ATOM 2675 C C . LEU A 1 345 ? 24.404 -6.540 -4.626 1.00 45.06 345 LEU A C 1
ATOM 2677 O O . LEU A 1 345 ? 23.613 -7.307 -4.081 1.00 45.06 345 LEU A O 1
ATOM 2681 N N . LYS A 1 346 ? 25.732 -6.641 -4.527 1.00 57.69 346 LYS A N 1
ATOM 2682 C CA . LYS A 1 346 ? 26.425 -7.742 -3.846 1.00 57.69 346 LYS A CA 1
ATOM 2683 C C . LYS A 1 346 ? 26.191 -7.742 -2.336 1.00 57.69 346 LYS A C 1
ATOM 2685 O O . LYS A 1 346 ? 26.069 -8.816 -1.755 1.00 57.69 346 LYS A O 1
ATOM 2690 N N . ASP A 1 347 ? 26.084 -6.567 -1.720 1.00 57.97 347 ASP A N 1
ATOM 2691 C CA . ASP A 1 347 ? 25.858 -6.458 -0.274 1.00 57.97 347 ASP A CA 1
ATOM 2692 C C . ASP A 1 347 ? 24.431 -6.897 0.116 1.00 57.97 347 ASP A C 1
ATOM 2694 O O . ASP A 1 347 ? 24.258 -7.666 1.057 1.00 57.97 347 ASP A O 1
ATOM 2698 N N . LEU A 1 348 ? 23.411 -6.513 -0.664 1.00 53.59 348 LEU A N 1
ATOM 2699 C CA . LEU A 1 348 ? 22.015 -6.924 -0.437 1.00 53.59 348 LEU A CA 1
ATOM 2700 C C . LEU A 1 348 ? 21.772 -8.415 -0.696 1.00 53.59 348 LEU A C 1
ATOM 2702 O O . LEU A 1 348 ? 21.041 -9.052 0.059 1.00 53.59 348 LEU A O 1
ATOM 2706 N N . ASP A 1 349 ? 22.382 -8.985 -1.738 1.00 58.34 349 ASP A N 1
ATOM 2707 C CA . ASP A 1 349 ? 22.261 -10.422 -2.008 1.00 58.34 349 ASP A CA 1
ATOM 2708 C C . ASP A 1 349 ? 22.927 -11.246 -0.889 1.00 58.34 349 ASP A C 1
ATOM 2710 O O . ASP A 1 349 ? 22.427 -12.307 -0.514 1.00 58.34 349 ASP A O 1
ATOM 2714 N N . ASN A 1 350 ? 24.008 -10.727 -0.294 1.00 62.19 350 ASN A N 1
ATOM 2715 C CA . ASN A 1 350 ? 24.654 -11.324 0.874 1.00 62.19 350 ASN A CA 1
ATOM 2716 C C . ASN A 1 350 ? 23.770 -11.225 2.132 1.00 62.19 350 ASN A C 1
ATOM 2718 O O . ASN A 1 350 ? 23.667 -12.194 2.883 1.00 62.19 350 ASN A O 1
ATOM 2722 N N . ASP A 1 351 ? 23.075 -10.105 2.339 1.00 56.62 351 ASP A N 1
ATOM 2723 C CA . ASP A 1 351 ? 22.153 -9.928 3.469 1.00 56.62 351 ASP A CA 1
ATOM 2724 C C . ASP A 1 351 ? 20.902 -10.814 3.350 1.00 56.62 351 ASP A C 1
ATOM 2726 O O . ASP A 1 351 ? 20.485 -11.431 4.333 1.00 56.62 351 ASP A O 1
ATOM 2730 N N . VAL A 1 352 ? 20.334 -10.952 2.145 1.00 58.78 352 VAL A N 1
ATOM 2731 C CA . VAL A 1 352 ? 19.217 -11.877 1.882 1.00 58.78 352 VAL A CA 1
ATOM 2732 C C . VAL A 1 352 ? 19.663 -13.327 2.076 1.00 58.78 352 VAL A C 1
ATOM 2734 O O . VAL A 1 352 ? 18.954 -14.099 2.724 1.00 58.78 352 VAL A O 1
ATOM 2737 N N . ALA A 1 353 ? 20.855 -13.696 1.597 1.00 66.62 353 ALA A N 1
ATOM 2738 C CA . ALA A 1 353 ? 21.421 -15.023 1.833 1.00 66.62 353 ALA A CA 1
ATOM 2739 C C . ALA A 1 353 ? 21.653 -15.287 3.333 1.00 66.62 353 ALA A C 1
ATOM 2741 O O . ALA A 1 353 ? 21.319 -16.361 3.832 1.00 66.62 353 ALA A O 1
ATOM 2742 N N . GLN A 1 354 ? 22.153 -14.305 4.090 1.00 68.06 354 GLN A N 1
ATOM 2743 C CA . GLN A 1 354 ? 22.307 -14.427 5.543 1.00 68.06 354 GLN A CA 1
ATOM 2744 C C . GLN A 1 354 ? 20.967 -14.534 6.272 1.00 68.06 354 GLN A C 1
ATOM 2746 O O . GLN A 1 354 ? 20.862 -15.276 7.248 1.00 68.06 354 GLN A O 1
ATOM 2751 N N . MET A 1 355 ? 19.937 -13.827 5.808 1.00 62.47 355 MET A N 1
ATOM 2752 C CA . MET A 1 355 ? 18.593 -13.924 6.369 1.00 62.47 355 MET A CA 1
ATOM 2753 C C . MET A 1 355 ? 17.986 -15.314 6.130 1.00 62.47 355 MET A C 1
ATOM 2755 O O . MET A 1 355 ? 17.427 -15.894 7.057 1.00 62.47 355 MET A O 1
ATOM 2759 N N . GLN A 1 356 ? 18.168 -15.887 4.935 1.00 64.88 356 GLN A N 1
ATOM 2760 C CA . GLN A 1 356 ? 17.757 -17.263 4.630 1.00 64.88 356 GLN A CA 1
ATOM 2761 C C . GLN A 1 356 ? 18.491 -18.294 5.501 1.00 64.88 356 GLN A C 1
ATOM 2763 O O . GLN A 1 356 ? 17.867 -19.233 5.990 1.00 64.88 356 GLN A O 1
ATOM 2768 N N . ILE A 1 357 ? 19.791 -18.098 5.756 1.00 76.25 357 ILE A N 1
ATOM 2769 C CA . ILE A 1 357 ? 20.571 -18.971 6.648 1.00 76.25 357 ILE A CA 1
ATOM 2770 C C . ILE A 1 357 ? 20.059 -18.896 8.093 1.00 76.25 357 ILE A C 1
ATOM 2772 O O . ILE A 1 357 ? 19.969 -19.927 8.751 1.00 76.25 357 ILE A O 1
ATOM 2776 N N . ARG A 1 358 ? 19.706 -17.704 8.595 1.00 69.06 358 ARG A N 1
ATOM 2777 C CA . ARG A 1 358 ? 19.179 -17.551 9.963 1.00 69.06 358 ARG A CA 1
ATOM 2778 C C . ARG A 1 358 ? 17.824 -18.229 10.141 1.00 69.06 358 ARG A C 1
ATOM 2780 O O . ARG A 1 358 ? 17.643 -18.927 11.127 1.00 69.06 358 ARG A O 1
ATOM 2787 N N . LEU A 1 359 ? 16.921 -18.076 9.172 1.00 63.84 359 LEU A N 1
ATOM 2788 C CA . LEU A 1 359 ? 15.608 -18.726 9.218 1.00 63.84 359 LEU A CA 1
ATOM 2789 C C . LEU A 1 359 ? 15.731 -20.257 9.210 1.00 63.84 359 LEU A C 1
ATOM 2791 O O . LEU A 1 359 ? 15.069 -20.918 9.997 1.00 63.84 359 LEU A O 1
ATOM 2795 N N . ALA A 1 360 ? 16.644 -20.813 8.408 1.00 68.44 360 ALA A N 1
ATOM 2796 C CA . ALA A 1 360 ? 16.892 -22.256 8.400 1.00 68.44 360 ALA A CA 1
ATOM 2797 C C . ALA A 1 360 ? 17.520 -22.779 9.711 1.00 68.44 360 ALA A C 1
ATOM 2799 O O . ALA A 1 360 ? 17.282 -23.917 10.097 1.00 68.44 360 ALA A O 1
ATOM 2800 N N . GLN A 1 361 ? 18.321 -21.963 10.408 1.00 76.38 361 GLN A N 1
ATOM 2801 C CA . GLN A 1 361 ? 18.935 -22.349 11.686 1.00 76.38 361 GLN A CA 1
ATOM 2802 C C . GLN A 1 361 ? 17.957 -22.338 12.865 1.00 76.38 361 GLN A C 1
ATOM 2804 O O . GLN A 1 361 ? 18.187 -23.055 13.841 1.00 76.38 361 GLN A O 1
ATOM 2809 N N . ASP A 1 362 ? 16.900 -21.530 12.796 1.00 70.12 362 ASP A N 1
ATOM 2810 C CA . ASP A 1 362 ? 15.872 -21.495 13.835 1.00 70.12 362 ASP A CA 1
ATOM 2811 C C . ASP A 1 362 ? 14.959 -22.735 13.765 1.00 70.12 362 ASP A C 1
ATOM 2813 O O . ASP A 1 362 ? 14.616 -23.281 14.816 1.00 70.12 362 ASP A O 1
ATOM 2817 N N . ASP A 1 363 ? 14.680 -23.255 12.562 1.00 68.94 363 ASP A N 1
ATOM 2818 C CA . ASP A 1 363 ? 13.900 -24.489 12.362 1.00 68.94 363 ASP A CA 1
ATOM 2819 C C . ASP A 1 363 ? 14.619 -25.732 12.933 1.00 68.94 363 ASP A C 1
ATOM 2821 O O . ASP A 1 363 ? 14.014 -26.545 13.633 1.00 68.94 363 ASP A O 1
ATOM 2825 N N . ASP A 1 364 ? 15.940 -25.848 12.742 1.00 72.00 364 ASP A N 1
ATOM 2826 C CA . ASP A 1 364 ? 16.736 -26.974 13.269 1.00 72.00 364 ASP A CA 1
ATOM 2827 C C . ASP A 1 364 ? 16.848 -26.976 14.811 1.00 72.00 364 ASP A C 1
ATOM 2829 O O . ASP A 1 364 ? 17.184 -27.992 15.431 1.00 72.00 364 ASP A O 1
ATOM 2833 N N . ASN A 1 365 ? 16.599 -25.836 15.463 1.00 64.44 365 ASN A N 1
ATOM 2834 C CA . ASN A 1 365 ? 16.726 -25.695 16.916 1.00 64.44 365 ASN A CA 1
ATOM 2835 C C . ASN A 1 365 ? 15.409 -25.993 17.657 1.00 64.44 365 ASN A C 1
ATOM 2837 O O . ASN A 1 365 ? 15.440 -26.285 18.856 1.00 64.44 365 ASN A O 1
ATOM 2841 N N . GLU A 1 366 ? 14.260 -25.956 16.971 1.00 67.19 366 GLU A N 1
ATOM 2842 C CA . GLU A 1 366 ? 12.984 -26.409 17.541 1.00 67.19 366 GLU A CA 1
ATOM 2843 C C . GLU A 1 366 ? 12.923 -27.935 17.684 1.00 67.19 366 GLU A C 1
ATOM 2845 O O . GLU A 1 366 ? 12.461 -28.426 18.717 1.00 67.19 366 GLU A O 1
ATOM 2850 N N . ASP A 1 367 ? 13.484 -28.686 16.733 1.00 63.00 367 ASP A N 1
ATOM 2851 C CA . ASP A 1 367 ? 13.504 -30.157 16.769 1.00 63.00 367 ASP A CA 1
ATOM 2852 C C . ASP A 1 367 ? 14.408 -30.734 17.876 1.00 63.00 367 ASP A C 1
ATOM 2854 O O . ASP A 1 367 ? 14.234 -31.874 18.301 1.00 63.00 367 ASP A O 1
ATOM 2858 N N . LEU A 1 368 ? 15.353 -29.948 18.401 1.00 65.25 368 LEU A N 1
ATOM 2859 C CA . LEU A 1 368 ? 16.197 -30.333 19.544 1.00 65.25 368 LEU A CA 1
ATOM 2860 C C . LEU A 1 368 ? 15.578 -29.988 20.908 1.00 65.25 368 LEU A C 1
ATOM 2862 O O . LEU A 1 368 ? 16.157 -30.322 21.948 1.00 65.25 368 LEU A O 1
ATOM 2866 N N . ARG A 1 369 ? 14.431 -29.295 20.926 1.00 61.53 369 ARG A N 1
ATOM 2867 C CA . ARG A 1 369 ? 13.721 -28.885 22.150 1.00 61.53 369 ARG A CA 1
ATOM 2868 C C . ARG A 1 369 ? 12.458 -29.699 22.443 1.00 61.53 369 ARG A C 1
ATOM 2870 O O . ARG A 1 369 ? 11.874 -29.493 23.511 1.00 61.53 369 ARG A O 1
ATOM 2877 N N . GLN A 1 370 ? 12.068 -30.610 21.553 1.00 56.34 370 GLN A N 1
ATOM 2878 C CA . GLN A 1 370 ? 11.043 -31.637 21.785 1.00 56.34 370 GLN A CA 1
ATOM 2879 C C . GLN A 1 370 ? 11.699 -32.979 22.123 1.00 56.34 370 GLN A C 1
ATOM 2881 O O . GLN A 1 370 ? 11.098 -33.727 22.930 1.00 56.34 370 GLN A O 1
#

Secondary structure (DSSP, 8-state):
------THHHHT-----------------------PPPPP----------------------------------PPPPPPP---------PPPTTTTS----------------GGGGPPPSEE--SSS-EES-HHHHHHSTTSPPPPSSSHHHHHHTSHHHHHHHHHHS-HHHHHHHHHHHSSSSEEE-TTT-BEEETT--PPPTT--PPPPS-HHHHHHHHHHHHHHHHHT---SHHHHHHHTTT-GGGHHHHTT--TTTS-HHHHHHHHSPPSS----TTHHHHHHHHTSTTTTHHHHH-TTS----S---------------------PPPP---SHHHHHHHHHHHHHHHHHHHHHHHHHHTT--

Organism: NCBI:txid92696

Radius of gyration: 35.52 Å; chains: 1; bounding box: 82×62×140 Å

Foldseek 3Di:
DQFQAQPVVVVPPDPPPDPDDDDDDDDDDDDDDDDDDDDDDDDDDDDDDDDDDDDDDDDDDDDDDDDDDDDDDDDDDDDDDDDDDPPPPDPPDPPPPPPPPDPPPPDPPPPPPPCVVVDDDQWDDPPQAIAGNDLVVCCVDPNQDDFDPPDPQLVVLQDVVVLVLLVVQAPNLLSSQQSSLRRHDFWHQASQGRHTDGQLDPGADPVGDDDPPPDVVVVVVLSQLQSLQCNQQVHNHLVSQCLLCVQQNVLSVVLGSAASVSHDSVSSVSLSDDRPDPDPSSCSSNSSSLSSDPNSSSCCVVCVVDPPPDPPPDDPPPDDDDDDDDDDDDDDDDDDDPPPVVVVVVVVVVVVVVVVVVVVVVVVVVVVVD

Sequence (370 aa):
MPGPRNQKSRKKAKPKKDKRVNKSATPEKHETRALPQIPDSVDETQLEEQVQPAVQEVGDFHDPRSPPTQAATSSPGLPPSEELPSISNRIPSPFDSALTPEHDATSADSFALPDALFKPPFIEDPGTGIRVRDMHEFLASRFAAPPSLEDELCAEFAQEEVLQMLCSVLPDEIALILWYNKSRLTARICPACQRLYRLGDILHDPLGPTVPPSDPENEARVSENRQREQEISGLCSPVCFILAAFNYPAAIRSTWGRMAEDLSDETWGLLDAPPTQEANDMGLGMLLKMTRCHDLGLGQLLFPDLDFEDGEEGQDDEEDQSDESAEGYGDVVPSPQEHGWEQTLKDLDNDVAQMQIRLAQDDDNEDLRQ